Protein AF-A0A5J4PMK0-F1 (afdb_monomer)

Foldseek 3Di:
DLVLVQVVVCVVQVAFDACVLVVCCVVPVPVSVVVDDPVSVVVSVVVVVVVVVVVVVVCCCVPVVDDDPDPDPCVVVVVVVVVVVVVVVVQVQQPHDAPHGDDLLVLQDALPVVSSNVSDDSVCNHVCNVVVDDPVVVVPCPDDPVVVVVVVVVVDDDPPDPDDDDPDPDPFAAAEAEAEQPDDLQQEVVLVHDPPRPVVVNVVVVVDPDDSPDDQLDNDPLQSVCCQFQVDRADDPDHCLNPLVVLLPGHGPLLVVVVVVAQEEEFEQADCPHSNNNSNCSSSPHRYYHYLVNDDPVQQPDSRGHALVVSVVVVVVCVVPDPDPDHYYYYYGDD

Organism: NCBI:txid433724

Secondary structure (DSSP, 8-state):
-HHHHHHHHHHHHSS---SHHHHHHHH-HHHHHHTS-HHHHHHHHHHHHHHHHHHHHHHIIIIISS------S-HHHHHHHHHHHHHHHHHHHHTSSSSSPS-GGGG--SS-HHHHHHTS-HHHHHHHHHH----HHHHT--S-HHHHHHHHHHHS---SSSS-----SSSS--EEEEE-TT--GGG-GGGT--TTSSHHHHHHHHHS---TT---S-SSHHHHHHHHHH-PPPPSS--GGG-HHHHTT---HHHHHHHTT-EEEEEESS-TTGGGHHHHHHHTT-SEEE-GGGS-GGG--BTTBS-HHHHHHHHHHHHHH----SEEEEEE---

Sequence (335 aa):
MIFILDLVLYQYWGFRLDSTPLFYFFSSPKDALASVEAGTIVTGIGVMLVYAVILGVICNYALIRKNNIPAIPMRWKTAGIMLLAVGLLFIPIRGGFTVSVMNLSKAYYSENIRLNHAAVNPCFSFMESLFHQSDFGKQYRFMPPQEANETFGLLTDKPATDSIRELFTCPRPNVIFVILESFMSKVMESLGGMSGVAVNMDKLGNEGVLFTNFYANSFRTDRGLVAILSGYPAQPTTSIMKYPKKTQSLPSISRSLKNAGYDLQYYYGGDADFTNMRSFLVSAGFSRIISDRDFPLRERLSKWGAHDHIVFSRLVSDLESELREPFMKVIQTSS

Solvent-accessible surface area (backbone atoms only — not comparable to full-atom values): 19432 Å² total; per-residue (Å²): 106,63,64,60,53,29,60,59,49,26,77,79,68,77,51,80,36,46,45,62,64,60,51,43,44,72,74,37,48,69,61,55,59,70,73,48,62,67,68,58,54,54,51,51,52,51,53,50,52,53,50,52,50,53,50,50,50,49,48,44,57,67,65,68,69,58,73,87,78,71,82,70,90,54,60,65,62,53,47,52,52,50,51,50,52,57,57,55,48,50,41,68,65,38,50,55,90,60,93,41,58,61,55,77,16,76,34,46,83,50,80,51,61,69,64,16,54,69,64,50,58,43,62,57,45,25,50,48,42,61,77,64,69,71,68,58,69,73,77,68,59,88,60,59,72,65,60,48,50,54,59,48,59,73,71,51,86,69,75,93,51,102,64,83,78,84,85,62,96,57,96,69,65,68,43,76,48,79,44,68,60,94,70,54,58,60,42,24,45,86,65,76,27,43,76,86,64,35,57,71,57,41,52,49,42,73,78,53,88,64,71,89,88,70,76,78,76,44,97,45,67,66,29,34,53,43,32,74,42,38,69,41,84,52,56,96,90,56,47,65,39,78,36,56,85,57,38,56,72,52,64,31,60,52,36,54,39,37,74,74,62,32,45,35,36,37,39,35,18,24,65,48,48,39,76,24,42,31,36,39,43,36,47,36,46,38,76,41,74,46,28,37,86,79,48,59,76,90,53,38,78,46,96,47,18,25,43,46,70,59,48,52,51,50,52,52,54,51,57,76,72,55,87,72,75,39,30,37,41,37,39,42,49,53,113

Structure (mmCIF, N/CA/C/O backbone):
data_AF-A0A5J4PMK0-F1
#
_entry.id   AF-A0A5J4PMK0-F1
#
loop_
_atom_site.group_PDB
_atom_site.id
_atom_site.type_symbol
_atom_site.label_atom_id
_atom_site.label_alt_id
_atom_site.label_comp_id
_atom_site.label_asym_id
_atom_site.label_entity_id
_atom_site.label_seq_id
_atom_site.pdbx_PDB_ins_code
_atom_site.Cartn_x
_atom_site.Cartn_y
_atom_site.Cartn_z
_atom_site.occupancy
_atom_site.B_iso_or_equiv
_atom_site.auth_seq_id
_atom_site.auth_comp_id
_atom_site.auth_asym_id
_atom_site.auth_atom_id
_atom_site.pdbx_PDB_model_num
ATOM 1 N N . MET A 1 1 ? 23.285 -9.140 -20.643 1.00 71.06 1 MET A N 1
ATOM 2 C CA . MET A 1 1 ? 24.067 -9.368 -19.408 1.00 71.06 1 MET A CA 1
ATOM 3 C C . MET A 1 1 ? 23.195 -9.245 -18.165 1.00 71.06 1 MET A C 1
ATOM 5 O O . MET A 1 1 ? 22.911 -10.276 -17.579 1.00 71.06 1 MET A O 1
ATOM 9 N N . ILE A 1 2 ? 22.698 -8.049 -17.819 1.00 80.75 2 ILE A N 1
ATOM 10 C CA . ILE A 1 2 ? 21.879 -7.812 -16.610 1.00 80.75 2 ILE A CA 1
ATOM 11 C C . ILE A 1 2 ? 20.699 -8.792 -16.500 1.00 80.75 2 ILE A C 1
ATOM 13 O O . ILE A 1 2 ? 20.548 -9.426 -15.470 1.00 80.75 2 ILE A O 1
ATOM 17 N N . PHE A 1 3 ? 19.925 -8.997 -17.572 1.00 83.12 3 PHE A N 1
ATOM 18 C CA . PHE A 1 3 ? 18.801 -9.947 -17.576 1.00 83.12 3 PHE A CA 1
ATOM 19 C C . PHE A 1 3 ? 19.197 -11.401 -17.275 1.00 83.12 3 PHE A C 1
ATOM 21 O O . PHE A 1 3 ? 18.479 -12.096 -16.570 1.00 83.12 3 PHE A O 1
ATOM 28 N N . ILE A 1 4 ? 20.331 -11.870 -17.804 1.00 80.00 4 ILE A N 1
ATOM 29 C CA . ILE A 1 4 ? 20.798 -13.248 -17.575 1.00 80.00 4 ILE A CA 1
ATOM 30 C C . ILE A 1 4 ? 21.231 -13.397 -16.115 1.00 80.00 4 ILE A C 1
ATOM 32 O O . ILE A 1 4 ? 20.854 -14.355 -15.450 1.00 80.00 4 ILE A O 1
ATOM 36 N N . LEU A 1 5 ? 21.983 -12.417 -15.611 1.00 79.94 5 LEU A N 1
ATOM 37 C CA . LEU A 1 5 ? 22.453 -12.399 -14.231 1.00 79.94 5 LEU A CA 1
ATOM 38 C C . LEU A 1 5 ? 21.289 -12.279 -13.235 1.00 79.94 5 LEU A C 1
ATOM 40 O O . LEU A 1 5 ? 21.267 -12.993 -12.239 1.00 79.94 5 LEU A O 1
ATOM 44 N N . ASP A 1 6 ? 20.293 -11.448 -13.542 1.00 85.12 6 ASP A N 1
ATOM 45 C CA . ASP A 1 6 ? 19.044 -11.344 -12.788 1.00 85.12 6 ASP A CA 1
ATOM 46 C C . ASP A 1 6 ? 18.311 -12.688 -12.727 1.00 85.12 6 ASP A C 1
ATOM 48 O O . ASP A 1 6 ? 17.985 -13.139 -11.639 1.00 85.12 6 ASP A O 1
ATOM 52 N N . LEU A 1 7 ? 18.119 -13.380 -13.857 1.00 84.12 7 LEU A N 1
ATOM 53 C CA . LEU A 1 7 ? 17.443 -14.684 -13.880 1.00 84.12 7 LEU A CA 1
ATOM 54 C C . LEU A 1 7 ? 18.145 -15.743 -13.021 1.00 84.12 7 LEU A C 1
ATOM 56 O O . LEU A 1 7 ? 17.467 -16.500 -12.327 1.00 84.12 7 LEU A O 1
ATOM 60 N N . VAL A 1 8 ? 19.479 -15.791 -13.059 1.00 81.75 8 VAL A N 1
ATOM 61 C CA . VAL A 1 8 ? 20.269 -16.732 -12.251 1.00 81.75 8 VAL A CA 1
ATOM 62 C C . VAL A 1 8 ? 20.163 -16.382 -10.766 1.00 81.75 8 VAL A C 1
ATOM 64 O O . VAL A 1 8 ? 19.805 -17.236 -9.960 1.00 81.75 8 VAL A O 1
ATOM 67 N N . LEU A 1 9 ? 20.414 -15.124 -10.390 1.00 81.62 9 LEU A N 1
ATOM 68 C CA . LEU A 1 9 ? 20.413 -14.706 -8.983 1.00 81.62 9 LEU A CA 1
ATOM 69 C C . LEU A 1 9 ? 19.013 -14.701 -8.357 1.00 81.62 9 LEU A C 1
ATOM 71 O O . LEU A 1 9 ? 18.870 -14.962 -7.161 1.00 81.62 9 LEU A O 1
ATOM 75 N N . TYR A 1 10 ? 17.970 -14.471 -9.154 1.00 85.69 10 TYR A N 1
ATOM 76 C CA . TYR A 1 10 ? 16.587 -14.455 -8.686 1.00 85.69 10 TYR A CA 1
ATOM 77 C C . TYR A 1 10 ? 16.172 -15.783 -8.038 1.00 85.69 10 TYR A C 1
ATOM 79 O O . TYR A 1 10 ? 15.392 -15.777 -7.087 1.00 85.69 10 TYR A O 1
ATOM 87 N N . GLN A 1 11 ? 16.705 -16.916 -8.510 1.00 82.44 11 GLN A N 1
ATOM 88 C CA . GLN A 1 11 ? 16.407 -18.235 -7.940 1.00 82.44 11 GLN A CA 1
ATOM 89 C C . GLN A 1 11 ? 16.866 -18.364 -6.485 1.00 82.44 11 GLN A C 1
ATOM 91 O O . GLN A 1 11 ? 16.192 -19.012 -5.688 1.00 82.44 11 GLN A O 1
ATOM 96 N N . TYR A 1 12 ? 17.978 -17.717 -6.138 1.00 79.75 12 TYR A N 1
ATOM 97 C CA . TYR A 1 12 ? 18.560 -17.767 -4.800 1.00 79.75 12 TYR A CA 1
ATOM 98 C C . TYR A 1 12 ? 17.966 -16.707 -3.878 1.00 79.75 12 TYR A C 1
ATOM 100 O O . TYR A 1 12 ? 17.784 -16.939 -2.687 1.00 79.75 12 TYR A O 1
ATOM 108 N N . TRP A 1 13 ? 17.695 -15.520 -4.417 1.00 78.50 13 TRP A N 1
ATOM 109 C CA . TRP A 1 13 ? 17.402 -14.341 -3.606 1.00 78.50 13 TRP A CA 1
ATOM 110 C C . TRP A 1 13 ? 15.921 -13.972 -3.561 1.00 78.50 13 TRP A C 1
ATOM 112 O O . TRP A 1 13 ? 15.485 -13.290 -2.637 1.00 78.50 13 TRP A O 1
ATOM 122 N N . GLY A 1 14 ? 15.132 -14.402 -4.548 1.00 81.12 14 GLY A N 1
ATOM 123 C CA . GLY A 1 14 ? 13.693 -14.140 -4.603 1.00 81.12 14 GLY A CA 1
ATOM 124 C C . GLY A 1 14 ? 13.306 -12.681 -4.877 1.00 81.12 14 GLY A C 1
ATOM 125 O O . GLY A 1 14 ? 12.129 -12.336 -4.772 1.00 81.12 14 GLY A O 1
ATOM 126 N N . PHE A 1 15 ? 14.257 -11.818 -5.242 1.00 82.69 15 PHE A N 1
ATOM 127 C CA . PHE A 1 15 ? 14.020 -10.427 -5.635 1.00 82.69 15 PHE A CA 1
ATOM 128 C C . PHE A 1 15 ? 14.829 -10.062 -6.887 1.00 82.69 15 PHE A C 1
ATOM 130 O O . PHE A 1 15 ? 15.817 -10.718 -7.211 1.00 82.69 15 PHE A O 1
ATOM 137 N N . ARG A 1 16 ? 14.384 -9.022 -7.604 1.00 86.62 16 ARG A N 1
ATOM 138 C CA . ARG A 1 16 ? 15.039 -8.536 -8.829 1.00 86.62 16 ARG A CA 1
ATOM 139 C C . ARG A 1 16 ? 16.389 -7.896 -8.552 1.00 86.62 16 ARG A C 1
ATOM 141 O O . ARG A 1 16 ? 16.568 -7.239 -7.533 1.00 86.62 16 ARG A O 1
ATOM 148 N N . LEU A 1 17 ? 17.298 -8.049 -9.503 1.00 84.50 17 LEU A N 1
ATOM 149 C CA . LEU A 1 17 ? 18.665 -7.581 -9.441 1.00 84.50 17 LEU A CA 1
ATOM 150 C C . LEU A 1 17 ? 18.737 -6.104 -9.057 1.00 84.50 17 LEU A C 1
ATOM 152 O O . LEU A 1 17 ? 18.206 -5.224 -9.736 1.00 84.50 17 LEU A O 1
ATOM 156 N N . ASP A 1 18 ? 19.447 -5.863 -7.968 1.00 81.44 18 ASP A N 1
ATOM 157 C CA . ASP A 1 18 ? 19.766 -4.550 -7.444 1.00 81.44 18 ASP A CA 1
ATOM 158 C C . ASP A 1 18 ? 21.284 -4.455 -7.220 1.00 81.44 18 ASP A C 1
ATOM 160 O O . ASP A 1 18 ? 22.051 -5.293 -7.693 1.00 81.44 18 ASP A O 1
ATOM 164 N N . SER A 1 19 ? 21.744 -3.418 -6.530 1.00 79.81 19 SER A N 1
ATOM 165 C CA . SER A 1 19 ? 23.171 -3.190 -6.258 1.00 79.81 19 SER A CA 1
ATOM 166 C C . SER A 1 19 ? 23.785 -4.131 -5.201 1.00 79.81 19 SER A C 1
ATOM 168 O O . SER A 1 19 ? 25.000 -4.113 -4.999 1.00 79.81 19 SER A O 1
ATOM 170 N N . THR A 1 20 ? 22.989 -4.999 -4.563 1.00 75.81 20 THR A N 1
ATOM 171 C CA . THR A 1 20 ? 23.436 -5.947 -3.523 1.00 75.81 20 THR A CA 1
ATOM 172 C C . THR A 1 20 ? 24.581 -6.875 -3.967 1.00 75.81 20 THR A C 1
ATOM 174 O O . THR A 1 20 ? 25.550 -6.985 -3.217 1.00 75.81 20 THR A O 1
ATOM 177 N N . PRO A 1 21 ? 24.564 -7.520 -5.157 1.00 72.56 21 PRO A N 1
ATOM 178 C CA . PRO A 1 21 ? 25.658 -8.392 -5.583 1.00 72.56 21 PRO A CA 1
ATOM 179 C C . PRO A 1 21 ? 26.976 -7.651 -5.750 1.00 72.56 21 PRO A C 1
ATOM 181 O O . PRO A 1 21 ? 28.016 -8.219 -5.443 1.00 72.56 21 PRO A O 1
ATOM 184 N N . LEU A 1 22 ? 26.950 -6.392 -6.202 1.00 73.38 22 LEU A N 1
ATOM 185 C CA . LEU A 1 22 ? 28.166 -5.587 -6.278 1.00 73.38 22 LEU A CA 1
ATOM 186 C C . LEU A 1 22 ? 28.729 -5.364 -4.878 1.00 73.38 22 LEU A C 1
ATOM 188 O O . LEU A 1 22 ? 29.910 -5.608 -4.658 1.00 73.38 22 LEU A O 1
ATOM 192 N N . PHE A 1 23 ? 27.881 -4.978 -3.921 1.00 71.06 23 PHE A N 1
ATOM 193 C CA . PHE A 1 23 ? 28.309 -4.798 -2.538 1.00 71.06 23 PHE A CA 1
ATOM 194 C C . PHE A 1 23 ? 28.931 -6.077 -1.963 1.00 71.06 23 PHE A C 1
ATOM 196 O O . PHE A 1 23 ? 30.056 -6.022 -1.481 1.00 71.06 23 PHE A O 1
ATOM 203 N N . TYR A 1 24 ? 28.262 -7.228 -2.095 1.00 68.88 24 TYR A N 1
ATOM 204 C CA . TYR A 1 24 ? 28.788 -8.517 -1.625 1.00 68.88 24 TYR A CA 1
ATOM 205 C C . TYR A 1 24 ? 30.083 -8.930 -2.328 1.00 68.88 24 TYR A C 1
ATOM 207 O O . TYR A 1 24 ? 30.993 -9.442 -1.680 1.00 68.88 24 TYR A O 1
ATOM 215 N N . PHE A 1 25 ? 30.192 -8.694 -3.637 1.00 70.12 25 PHE A N 1
ATOM 216 C CA . PHE A 1 25 ? 31.397 -9.014 -4.397 1.00 70.12 25 PHE A CA 1
ATOM 217 C C . PHE A 1 25 ? 32.590 -8.157 -3.962 1.00 70.12 25 PHE A C 1
ATOM 219 O O . PHE A 1 25 ? 33.705 -8.663 -3.906 1.00 70.12 25 PHE A O 1
ATOM 226 N N . PHE A 1 26 ? 32.369 -6.883 -3.620 1.00 71.12 26 PHE A N 1
ATOM 227 C CA . PHE A 1 26 ? 33.429 -5.995 -3.137 1.00 71.12 26 PHE A CA 1
ATOM 228 C C . PHE A 1 26 ? 33.729 -6.160 -1.641 1.00 71.12 26 PHE A C 1
ATOM 230 O O . PHE A 1 26 ? 34.873 -5.959 -1.240 1.00 71.12 26 PHE A O 1
ATOM 237 N N . SER A 1 27 ? 32.747 -6.535 -0.816 1.00 71.25 27 SER A N 1
ATOM 238 C CA . SER A 1 27 ? 32.943 -6.728 0.625 1.00 71.25 27 SER A CA 1
ATOM 239 C C . SER A 1 27 ? 33.530 -8.100 0.960 1.00 71.25 27 SER A C 1
ATOM 241 O O . SER A 1 27 ? 34.413 -8.192 1.809 1.00 71.25 27 SER A O 1
ATOM 243 N N . SER A 1 28 ? 33.067 -9.153 0.277 1.00 72.06 28 SER A N 1
ATOM 244 C CA . SER A 1 28 ? 33.451 -10.547 0.529 1.00 72.06 28 SER A CA 1
ATOM 245 C C . SER A 1 28 ? 33.585 -11.356 -0.775 1.00 72.06 28 SER A C 1
ATOM 247 O O . SER A 1 28 ? 32.795 -12.272 -1.026 1.00 72.06 28 SER A O 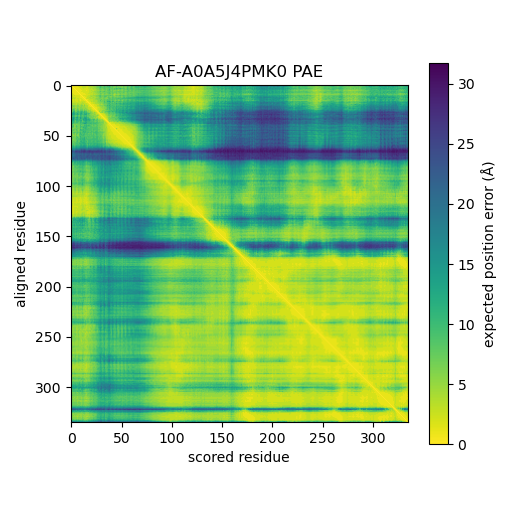1
ATOM 249 N N . PRO A 1 29 ? 34.611 -11.086 -1.610 1.00 68.00 29 PRO A N 1
ATOM 250 C CA . PRO A 1 29 ? 34.786 -11.765 -2.898 1.00 68.00 29 PRO A CA 1
ATOM 251 C C . PRO A 1 29 ? 34.888 -13.295 -2.783 1.00 68.00 29 PRO A C 1
ATOM 253 O O . PRO A 1 29 ? 34.410 -14.023 -3.652 1.00 68.00 29 PRO A O 1
ATOM 256 N N . LYS A 1 30 ? 35.507 -13.790 -1.701 1.00 68.44 30 LYS A N 1
ATOM 257 C CA . LYS A 1 30 ? 35.689 -15.229 -1.451 1.00 68.44 30 LYS A CA 1
ATOM 258 C C . LYS A 1 30 ? 34.358 -15.942 -1.200 1.00 68.44 30 LYS A C 1
ATOM 260 O O . LYS A 1 30 ? 34.128 -16.997 -1.782 1.00 68.44 30 LYS A O 1
ATOM 265 N N . ASP A 1 31 ? 33.475 -15.339 -0.409 1.00 66.06 31 ASP A N 1
ATOM 266 C CA . ASP A 1 31 ? 32.167 -15.916 -0.075 1.00 66.06 31 ASP A CA 1
ATOM 267 C C . ASP A 1 31 ? 31.221 -15.877 -1.284 1.00 66.06 31 ASP A C 1
ATOM 269 O O . ASP A 1 31 ? 30.482 -16.828 -1.541 1.00 66.06 31 ASP A O 1
ATOM 273 N N . ALA A 1 32 ? 31.295 -14.808 -2.086 1.00 64.06 32 ALA A N 1
ATOM 274 C CA . ALA A 1 32 ? 30.522 -14.676 -3.318 1.00 64.06 32 ALA A CA 1
ATOM 275 C C . ALA A 1 32 ? 30.897 -15.747 -4.361 1.00 64.06 32 ALA A C 1
ATOM 277 O O . ALA A 1 32 ? 30.014 -16.333 -4.986 1.00 64.06 32 ALA A O 1
ATOM 278 N N . LEU A 1 33 ? 32.195 -16.037 -4.522 1.00 64.75 33 LEU A N 1
ATOM 279 C CA . LEU A 1 33 ? 32.689 -17.067 -5.444 1.00 64.75 33 LEU A CA 1
ATOM 280 C C . LEU A 1 33 ? 32.441 -18.495 -4.939 1.00 64.75 33 LEU A C 1
ATOM 282 O O . LEU A 1 33 ? 32.265 -19.395 -5.752 1.00 64.75 33 LEU A O 1
ATOM 286 N N . ALA A 1 34 ? 32.388 -18.704 -3.621 1.00 65.50 34 ALA A N 1
ATOM 287 C CA . ALA A 1 34 ? 32.048 -19.998 -3.028 1.00 65.50 34 ALA A CA 1
ATOM 288 C C . ALA A 1 34 ? 30.546 -20.335 -3.120 1.00 65.50 34 ALA A C 1
ATOM 290 O O . ALA A 1 34 ? 30.169 -21.500 -3.034 1.00 65.50 34 ALA A O 1
ATOM 291 N N . SER A 1 35 ? 29.689 -19.326 -3.305 1.00 63.62 35 SER A N 1
ATOM 292 C CA . SER A 1 35 ? 28.225 -19.474 -3.311 1.00 63.62 35 SER A CA 1
ATOM 293 C C . SER A 1 35 ? 27.640 -19.912 -4.661 1.00 63.62 35 SER A C 1
ATOM 295 O O . SER A 1 35 ? 26.435 -20.141 -4.755 1.00 63.62 35 SER A O 1
ATOM 297 N N . VAL A 1 36 ? 28.457 -20.008 -5.718 1.00 65.62 36 VAL A N 1
ATOM 298 C CA . VAL A 1 36 ? 28.002 -20.335 -7.077 1.00 65.62 36 VAL A CA 1
ATOM 299 C C . VAL A 1 36 ? 28.806 -21.507 -7.626 1.00 65.62 36 VAL A C 1
ATOM 301 O O . VAL A 1 36 ? 30.033 -21.491 -7.636 1.00 65.62 36 VAL A O 1
ATOM 304 N N . GLU A 1 37 ? 28.107 -22.523 -8.126 1.00 76.12 37 GLU A N 1
ATOM 305 C CA . GLU A 1 37 ? 28.737 -23.668 -8.778 1.00 76.12 37 GLU A CA 1
ATOM 306 C C . GLU A 1 37 ? 29.517 -23.219 -10.027 1.00 76.12 37 GLU A C 1
ATOM 308 O O . GLU A 1 37 ? 28.993 -22.498 -10.882 1.00 76.12 37 GLU A O 1
ATOM 313 N N . ALA A 1 38 ? 30.773 -23.660 -10.162 1.00 73.94 38 ALA A N 1
ATOM 314 C CA . ALA A 1 38 ? 31.649 -23.258 -11.267 1.00 73.94 38 ALA A CA 1
ATOM 315 C C . ALA A 1 38 ? 31.032 -23.546 -12.653 1.00 73.94 38 ALA A C 1
ATOM 317 O O . ALA A 1 38 ? 31.202 -22.757 -13.585 1.00 73.94 38 ALA A O 1
ATOM 318 N N . GLY A 1 39 ? 30.251 -24.626 -12.775 1.00 76.62 39 GLY A N 1
ATOM 319 C CA . GLY A 1 39 ? 29.515 -24.969 -13.995 1.00 76.62 39 GLY A CA 1
ATOM 320 C C . GLY A 1 39 ? 28.493 -23.904 -14.408 1.00 76.62 39 GLY A C 1
ATOM 321 O O . GLY A 1 39 ? 28.373 -23.589 -15.595 1.00 76.62 39 GLY A O 1
ATOM 322 N N . THR A 1 40 ? 27.820 -23.275 -13.444 1.00 76.00 40 THR A N 1
ATOM 323 C CA . THR A 1 40 ? 26.851 -22.194 -13.685 1.00 76.00 40 THR A CA 1
ATOM 324 C C . THR A 1 40 ? 27.539 -20.934 -14.201 1.00 76.00 40 THR A C 1
ATOM 326 O O . THR A 1 40 ? 27.030 -20.286 -15.117 1.00 76.00 40 THR A O 1
ATOM 329 N N . ILE A 1 41 ? 28.730 -20.613 -13.683 1.00 73.81 41 ILE A N 1
ATOM 330 C CA . ILE A 1 41 ? 29.529 -19.468 -14.147 1.00 73.81 41 ILE A CA 1
ATOM 331 C C . ILE A 1 41 ? 29.965 -19.679 -15.601 1.00 73.81 41 ILE A C 1
ATOM 333 O O . ILE A 1 41 ? 29.747 -18.808 -16.445 1.00 73.81 41 ILE A O 1
ATOM 337 N N . VAL A 1 42 ? 30.534 -20.848 -15.911 1.00 80.12 42 VAL A N 1
ATOM 338 C CA . VAL A 1 42 ? 31.002 -21.181 -17.267 1.00 80.12 42 VAL A CA 1
ATOM 339 C C . VAL A 1 42 ? 29.841 -21.179 -18.262 1.00 80.12 42 VAL A C 1
ATOM 341 O O . VAL A 1 42 ? 29.940 -20.566 -19.326 1.00 80.12 42 VAL A O 1
ATOM 344 N N . THR A 1 43 ? 28.712 -21.789 -17.894 1.00 82.19 43 THR A N 1
ATOM 345 C CA . THR A 1 43 ? 27.502 -21.808 -18.728 1.00 82.19 43 THR A CA 1
ATOM 346 C C . THR A 1 43 ? 26.963 -20.395 -18.949 1.00 82.19 43 THR A C 1
ATOM 348 O O . THR A 1 43 ? 26.649 -20.022 -20.080 1.00 82.19 43 THR A O 1
ATOM 351 N N . GLY A 1 44 ? 26.919 -19.570 -17.897 1.00 78.44 44 GLY A N 1
ATOM 352 C CA . GLY A 1 44 ? 26.502 -18.172 -17.983 1.00 78.44 44 GLY A CA 1
ATOM 353 C C . GLY A 1 44 ? 27.370 -17.362 -18.948 1.00 78.44 44 GLY A C 1
ATOM 354 O O . GLY A 1 44 ? 26.836 -16.650 -19.800 1.00 78.44 44 GLY A O 1
ATOM 355 N N . ILE A 1 45 ? 28.698 -17.508 -18.873 1.00 81.44 45 ILE A N 1
ATOM 356 C CA . ILE A 1 45 ? 29.640 -16.860 -19.801 1.00 81.44 45 ILE A CA 1
ATOM 357 C C . ILE A 1 45 ? 29.417 -17.344 -21.238 1.00 81.44 45 ILE A C 1
ATOM 359 O O . ILE A 1 45 ? 29.345 -16.520 -22.151 1.00 81.44 45 ILE A O 1
ATOM 363 N N . GLY A 1 46 ? 29.234 -18.651 -21.441 1.00 86.56 46 GLY A N 1
ATOM 364 C CA . GLY A 1 46 ? 28.941 -19.225 -22.754 1.00 86.56 46 GLY A CA 1
ATOM 365 C 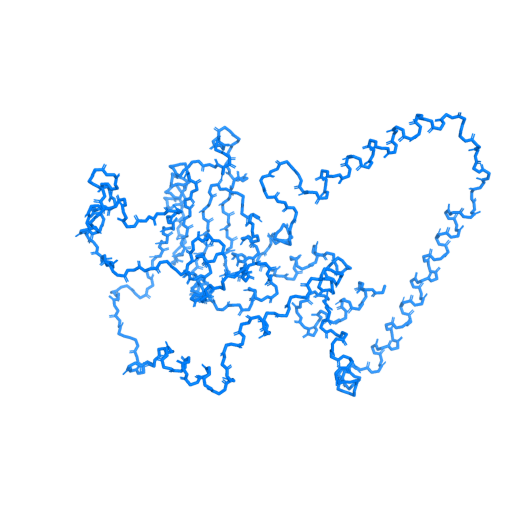C . GLY A 1 46 ? 27.678 -18.633 -23.387 1.00 86.56 46 GLY A C 1
ATOM 366 O O . GLY A 1 46 ? 27.723 -18.137 -24.513 1.00 86.56 46 GLY A O 1
ATOM 367 N N . VAL A 1 47 ? 26.565 -18.594 -22.645 1.00 86.31 47 VAL A N 1
ATOM 368 C CA . VAL A 1 47 ? 25.300 -17.996 -23.112 1.00 86.31 47 VAL A CA 1
ATOM 369 C C . VAL A 1 47 ? 25.470 -16.505 -23.420 1.00 86.31 47 VAL A C 1
ATOM 371 O O . VAL A 1 47 ? 24.936 -16.016 -24.417 1.00 86.31 47 VAL A O 1
ATOM 374 N N . MET A 1 48 ? 26.239 -15.774 -22.606 1.00 81.25 48 MET A N 1
ATOM 375 C CA . MET A 1 48 ? 26.516 -14.354 -22.843 1.00 81.25 48 MET A CA 1
ATOM 376 C C . MET A 1 48 ? 27.281 -14.114 -24.147 1.00 81.25 48 MET A C 1
ATOM 378 O O . MET A 1 48 ? 26.909 -13.213 -24.900 1.00 81.25 48 MET A O 1
ATOM 382 N N . LEU A 1 49 ? 28.310 -14.916 -24.430 1.00 87.75 49 LEU A N 1
ATOM 383 C CA . LEU A 1 49 ? 29.086 -14.813 -25.666 1.00 87.75 49 LEU A CA 1
ATOM 384 C C . LEU A 1 49 ? 28.224 -15.126 -26.891 1.00 87.75 49 LEU A C 1
ATOM 386 O O . LEU A 1 49 ? 28.225 -14.356 -27.850 1.00 87.75 49 LEU A O 1
ATOM 390 N N . VAL A 1 50 ? 27.428 -16.197 -26.836 1.00 90.31 50 VAL A N 1
ATOM 391 C CA . VAL A 1 50 ? 26.500 -16.564 -27.917 1.00 90.31 50 VAL A CA 1
ATOM 392 C C . VAL A 1 50 ? 25.495 -15.441 -28.177 1.00 90.31 50 VAL A C 1
ATOM 394 O O . VAL A 1 50 ? 25.311 -15.030 -29.322 1.00 90.31 50 VAL A O 1
ATOM 397 N N . TYR A 1 51 ? 24.890 -14.885 -27.125 1.00 85.50 51 TYR A N 1
ATOM 398 C CA . TYR A 1 51 ? 23.950 -13.772 -27.254 1.00 85.50 51 TYR A CA 1
ATOM 399 C C . TYR A 1 51 ? 24.606 -12.523 -27.860 1.00 85.50 51 TYR A C 1
ATOM 401 O O . TYR A 1 51 ? 24.026 -11.894 -28.745 1.00 85.50 51 TYR A O 1
ATOM 409 N N . ALA A 1 52 ? 25.822 -12.172 -27.428 1.00 86.94 52 ALA A N 1
ATOM 410 C CA . ALA A 1 52 ? 26.567 -11.038 -27.972 1.00 86.94 52 ALA A CA 1
ATOM 411 C C . ALA A 1 52 ? 26.893 -11.221 -29.462 1.00 86.94 52 ALA A C 1
ATOM 413 O O . ALA A 1 52 ? 26.735 -10.280 -30.239 1.00 86.94 52 ALA A O 1
ATOM 414 N N . VAL A 1 53 ? 27.281 -12.432 -29.876 1.00 91.75 53 VAL A N 1
ATOM 415 C CA . VAL A 1 53 ? 27.525 -12.764 -31.287 1.00 91.75 53 VAL A CA 1
ATOM 416 C C . VAL A 1 53 ? 26.237 -12.651 -32.101 1.00 91.75 53 VAL A C 1
ATOM 418 O O . VAL A 1 53 ? 26.244 -11.991 -33.136 1.00 91.75 53 VAL A O 1
ATOM 421 N N . ILE A 1 54 ? 25.121 -13.218 -31.629 1.00 90.81 54 ILE A N 1
ATOM 422 C CA . ILE A 1 54 ? 23.816 -13.117 -32.308 1.00 90.81 54 ILE A CA 1
ATOM 423 C C . ILE A 1 54 ? 23.421 -11.650 -32.489 1.00 90.81 54 ILE A C 1
ATOM 425 O O . ILE A 1 54 ? 23.071 -11.233 -33.592 1.00 90.81 54 ILE A O 1
ATOM 429 N N . LEU A 1 55 ? 23.515 -10.851 -31.426 1.00 86.69 55 LEU A N 1
ATOM 430 C CA . LEU A 1 55 ? 23.145 -9.441 -31.469 1.00 86.69 55 LEU A CA 1
ATOM 431 C C . LEU A 1 55 ? 24.084 -8.644 -32.383 1.00 86.69 55 LEU A C 1
ATOM 433 O O . LEU A 1 55 ? 23.622 -7.800 -33.144 1.00 86.69 55 LEU A O 1
ATOM 437 N N . GLY A 1 56 ? 25.382 -8.955 -32.371 1.00 87.62 56 GLY A N 1
ATOM 438 C CA . GLY A 1 56 ? 26.372 -8.382 -33.280 1.00 87.62 56 GLY A CA 1
ATOM 439 C C . GLY A 1 56 ? 26.089 -8.718 -34.744 1.00 87.62 56 GLY A C 1
ATOM 440 O O . GLY A 1 56 ? 26.144 -7.831 -35.590 1.00 87.62 56 GLY A O 1
ATOM 441 N N . VAL A 1 57 ? 25.709 -9.961 -35.048 1.00 89.38 57 VAL A N 1
ATOM 442 C CA . VAL A 1 57 ? 25.307 -10.388 -36.397 1.00 89.38 57 VAL A CA 1
ATOM 443 C C . VAL A 1 57 ? 24.019 -9.690 -36.832 1.00 89.38 57 VAL A C 1
ATOM 445 O O . VAL A 1 57 ? 23.965 -9.200 -37.956 1.00 89.38 57 VAL A O 1
ATOM 448 N N . ILE A 1 58 ? 23.014 -9.578 -35.956 1.00 86.88 58 ILE A N 1
ATOM 449 C CA . ILE A 1 58 ? 21.766 -8.852 -36.239 1.00 86.88 58 ILE A CA 1
ATOM 450 C C . ILE A 1 58 ? 22.053 -7.372 -36.489 1.00 86.88 58 ILE A C 1
ATOM 452 O O . ILE A 1 58 ? 21.605 -6.838 -37.497 1.00 86.88 58 ILE A O 1
ATOM 456 N N . CYS A 1 59 ? 22.822 -6.712 -35.621 1.00 83.31 59 CYS A N 1
ATOM 457 C CA . CYS A 1 59 ? 23.208 -5.313 -35.793 1.00 83.31 59 CYS A CA 1
ATOM 458 C C . CYS A 1 59 ? 24.022 -5.112 -37.074 1.00 83.31 59 CYS A C 1
ATOM 460 O O . CYS A 1 59 ? 23.750 -4.182 -37.819 1.00 83.31 59 CYS A O 1
ATOM 462 N N . ASN A 1 60 ? 24.967 -5.997 -37.390 1.00 83.38 60 ASN A N 1
ATOM 463 C CA . ASN A 1 60 ? 25.733 -5.940 -38.634 1.00 83.38 60 ASN A CA 1
ATOM 464 C C . ASN A 1 60 ? 24.822 -6.144 -39.862 1.00 83.38 60 ASN A C 1
ATOM 466 O O . ASN A 1 60 ? 24.878 -5.399 -40.836 1.00 83.38 60 ASN A O 1
ATOM 470 N N . TYR A 1 61 ? 23.898 -7.099 -39.809 1.00 81.81 61 TYR A N 1
ATOM 471 C CA . TYR A 1 61 ? 22.963 -7.350 -40.903 1.00 81.81 61 TYR A CA 1
ATOM 472 C C . TYR A 1 61 ? 21.919 -6.229 -41.070 1.00 81.81 61 TYR A C 1
ATOM 474 O O . TYR A 1 61 ? 21.561 -5.880 -42.192 1.00 81.81 61 TYR A O 1
ATOM 482 N N . ALA A 1 62 ? 21.447 -5.632 -39.976 1.00 78.94 62 ALA A N 1
ATOM 483 C CA . ALA A 1 62 ? 20.424 -4.589 -39.988 1.00 78.94 62 ALA A CA 1
ATOM 484 C C . ALA A 1 62 ? 20.993 -3.182 -40.237 1.00 78.94 62 ALA A C 1
ATOM 486 O O . ALA A 1 62 ? 20.371 -2.399 -40.950 1.00 78.94 62 ALA A O 1
ATOM 487 N N . LEU A 1 63 ? 22.158 -2.859 -39.662 1.00 70.12 63 LEU A N 1
ATOM 488 C CA . LEU A 1 63 ? 22.767 -1.522 -39.709 1.00 70.12 63 LEU A CA 1
ATOM 489 C C . LEU A 1 63 ? 23.838 -1.391 -40.796 1.00 70.12 63 LEU A C 1
ATOM 491 O O . LEU A 1 63 ? 23.995 -0.309 -41.349 1.00 70.12 63 LEU A O 1
ATOM 495 N N . ILE A 1 64 ? 24.577 -2.462 -41.112 1.00 66.88 64 ILE A N 1
ATOM 496 C CA . ILE A 1 64 ? 25.731 -2.397 -42.029 1.00 66.88 64 ILE A CA 1
ATOM 497 C C . ILE A 1 64 ? 25.369 -2.921 -43.432 1.00 66.88 64 ILE A C 1
ATOM 499 O O . ILE A 1 64 ? 25.937 -2.466 -44.421 1.00 66.88 64 ILE A O 1
ATOM 503 N N . ARG A 1 65 ? 24.361 -3.799 -43.574 1.00 62.94 65 ARG A N 1
ATOM 504 C CA . ARG A 1 65 ? 23.934 -4.351 -44.882 1.00 62.94 65 ARG A CA 1
ATOM 505 C C . ARG A 1 65 ? 22.846 -3.561 -45.635 1.00 62.94 65 ARG A C 1
ATOM 507 O O . ARG A 1 65 ? 22.338 -4.056 -46.640 1.00 62.94 65 ARG A O 1
ATOM 514 N N . LYS A 1 66 ? 22.530 -2.316 -45.248 1.00 56.38 66 LYS A N 1
ATOM 515 C CA . LYS A 1 66 ? 21.681 -1.410 -46.057 1.00 56.38 66 LYS A CA 1
ATOM 516 C C . LYS A 1 66 ? 22.187 0.049 -46.089 1.00 56.38 66 LYS A C 1
ATOM 518 O O . LYS A 1 66 ? 21.874 0.838 -45.212 1.00 56.38 66 LYS A O 1
ATOM 523 N N . ASN A 1 67 ? 22.934 0.330 -47.166 1.00 57.12 67 ASN A N 1
ATOM 524 C CA . ASN A 1 67 ? 23.030 1.509 -48.052 1.00 57.12 67 ASN A CA 1
ATOM 525 C C . ASN A 1 67 ? 23.021 2.961 -47.538 1.00 57.12 67 ASN A C 1
ATOM 527 O O . ASN A 1 67 ? 22.143 3.369 -46.788 1.00 57.12 67 ASN A O 1
ATOM 531 N N . ASN A 1 68 ? 23.922 3.750 -48.160 1.00 61.25 68 ASN A N 1
ATOM 532 C CA . ASN A 1 68 ? 23.805 5.171 -48.528 1.00 61.25 68 ASN A CA 1
ATOM 533 C C . ASN A 1 68 ? 22.622 5.877 -47.870 1.00 61.25 68 ASN A C 1
ATOM 535 O O . ASN A 1 68 ? 21.552 5.964 -48.470 1.00 61.25 68 ASN A O 1
ATOM 539 N N . ILE A 1 69 ? 22.823 6.379 -46.651 1.00 61.03 69 ILE A N 1
ATOM 540 C CA . ILE A 1 69 ? 21.849 7.240 -45.984 1.00 61.03 69 ILE A CA 1
ATOM 541 C C . ILE A 1 69 ? 21.690 8.471 -46.888 1.00 61.03 69 ILE A C 1
ATOM 543 O O . ILE A 1 69 ? 22.642 9.250 -47.001 1.00 61.03 69 ILE A O 1
ATOM 547 N N . PRO A 1 70 ? 20.552 8.653 -47.586 1.00 63.53 70 PRO A N 1
ATOM 548 C CA . PRO A 1 70 ? 20.376 9.828 -48.421 1.00 63.53 70 PRO A CA 1
ATOM 549 C C . PRO A 1 70 ? 20.437 11.063 -47.522 1.00 63.53 70 PRO A C 1
ATOM 551 O O . PRO A 1 70 ? 19.852 11.080 -46.436 1.00 63.53 70 PRO A O 1
ATOM 554 N N . ALA A 1 71 ? 21.156 12.099 -47.956 1.00 63.56 71 ALA A N 1
ATOM 555 C CA . ALA A 1 71 ? 21.169 13.373 -47.250 1.00 63.56 71 ALA A CA 1
ATOM 556 C C . ALA A 1 71 ? 19.726 13.887 -47.170 1.00 63.56 71 ALA A C 1
ATOM 558 O O . ALA A 1 71 ? 19.115 14.180 -48.195 1.00 63.56 71 ALA A O 1
ATOM 559 N N . ILE A 1 72 ? 19.157 13.940 -45.963 1.00 65.44 72 ILE A N 1
ATOM 560 C CA . ILE A 1 72 ? 17.758 14.328 -45.783 1.00 65.44 72 ILE A CA 1
ATOM 561 C C . ILE A 1 72 ? 17.647 15.832 -46.085 1.00 65.44 72 ILE A C 1
ATOM 563 O O . ILE A 1 72 ? 18.183 16.640 -45.321 1.00 65.44 72 ILE A O 1
ATOM 567 N N . PRO A 1 73 ? 16.947 16.243 -47.160 1.00 65.31 73 PRO A N 1
ATOM 568 C CA . PRO A 1 73 ? 16.981 17.628 -47.634 1.00 65.31 73 PRO A CA 1
ATOM 569 C C . PRO A 1 73 ? 16.236 18.604 -46.709 1.00 65.31 73 PRO A C 1
ATOM 571 O O . PRO A 1 73 ? 16.407 19.813 -46.811 1.00 65.31 73 PRO A O 1
ATOM 574 N N . MET A 1 74 ? 15.417 18.102 -45.778 1.00 67.88 74 MET A N 1
ATOM 575 C CA . MET A 1 74 ? 14.448 18.907 -45.029 1.00 67.88 74 MET A CA 1
ATOM 576 C C . MET A 1 74 ? 14.669 18.810 -43.510 1.00 67.88 74 MET A C 1
ATOM 578 O O . MET A 1 74 ? 13.796 18.378 -42.755 1.00 67.88 74 MET A O 1
ATOM 582 N N . ARG A 1 75 ? 15.866 19.234 -43.072 1.00 79.88 75 ARG A N 1
ATOM 583 C CA . ARG A 1 75 ? 16.385 19.100 -41.693 1.00 79.88 75 ARG A CA 1
ATOM 584 C C . ARG A 1 75 ? 15.458 19.674 -40.615 1.00 79.88 75 ARG A C 1
ATOM 586 O O . ARG A 1 75 ? 15.380 19.111 -39.528 1.00 79.88 75 ARG A O 1
ATOM 593 N N . TRP A 1 76 ? 14.725 20.751 -40.902 1.00 84.31 76 TRP A N 1
ATOM 594 C CA . TRP A 1 76 ? 13.790 21.349 -39.938 1.00 84.31 76 TRP A CA 1
ATOM 595 C C . TRP A 1 76 ? 12.495 20.553 -39.766 1.00 84.31 76 TRP A C 1
ATOM 597 O O . TRP A 1 76 ? 12.000 20.458 -38.648 1.00 84.31 76 TRP A O 1
ATOM 607 N N . LYS A 1 77 ? 11.973 19.913 -40.823 1.00 85.75 77 LYS A N 1
ATOM 608 C CA . LYS A 1 77 ? 10.799 19.032 -40.685 1.00 85.75 77 LYS A CA 1
ATOM 609 C C . LYS A 1 77 ? 11.158 17.772 -39.908 1.00 85.75 77 LYS A C 1
ATOM 611 O O . LYS A 1 77 ? 10.414 17.383 -39.016 1.00 85.75 77 LYS A O 1
ATOM 616 N N . THR A 1 78 ? 12.324 17.179 -40.175 1.00 86.31 78 THR A N 1
ATOM 617 C CA . THR A 1 78 ? 12.815 16.054 -39.367 1.00 86.31 78 THR A CA 1
ATOM 618 C C . THR A 1 78 ? 13.107 16.459 -37.930 1.00 86.31 78 THR A C 1
ATOM 620 O O . THR A 1 78 ? 12.761 15.711 -37.025 1.00 86.31 78 THR A O 1
ATOM 623 N N . ALA A 1 79 ? 13.681 17.644 -37.697 1.00 89.69 79 ALA A N 1
ATOM 624 C CA . ALA A 1 79 ? 13.886 18.156 -36.344 1.00 89.69 79 ALA A CA 1
ATOM 625 C C . ALA A 1 79 ? 12.551 18.360 -35.612 1.00 89.69 79 ALA A C 1
ATOM 627 O O . ALA A 1 79 ? 12.428 17.940 -34.468 1.00 89.69 79 ALA A O 1
ATOM 628 N N . GLY A 1 80 ? 11.536 18.917 -36.281 1.00 93.62 80 GLY A N 1
ATOM 629 C CA . GLY A 1 80 ? 10.190 19.070 -35.725 1.00 93.62 80 GLY A CA 1
ATOM 630 C C . GLY A 1 80 ? 9.528 17.733 -35.384 1.00 93.62 80 GLY A C 1
ATOM 631 O O . GLY A 1 80 ? 8.983 17.583 -34.295 1.00 93.62 80 GLY A O 1
ATOM 632 N N . ILE A 1 81 ? 9.633 16.733 -36.267 1.00 92.00 81 ILE A N 1
ATOM 633 C CA . ILE A 1 81 ? 9.113 15.379 -36.013 1.00 92.00 81 ILE A CA 1
ATOM 634 C C . ILE A 1 81 ? 9.853 14.716 -34.848 1.00 92.00 81 I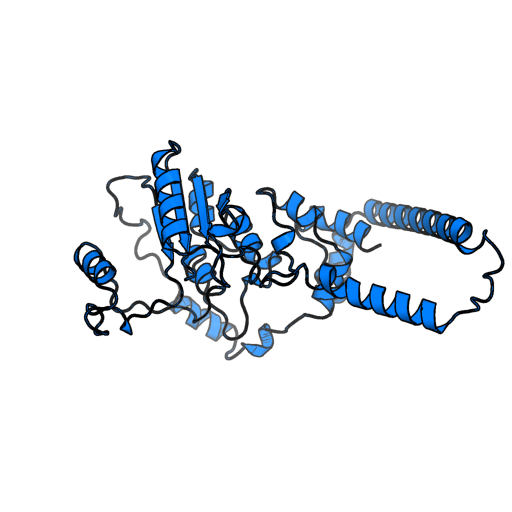LE A C 1
ATOM 636 O O . ILE A 1 81 ? 9.213 14.127 -33.983 1.00 92.00 81 ILE A O 1
ATOM 640 N N . MET A 1 82 ? 11.182 14.829 -34.789 1.00 91.81 82 MET A N 1
ATOM 641 C CA . MET A 1 82 ? 11.973 14.276 -33.686 1.00 91.81 82 MET A CA 1
ATOM 642 C C . MET A 1 82 ? 11.653 14.974 -32.364 1.00 91.81 82 MET A C 1
ATOM 644 O O . MET A 1 82 ? 11.510 14.300 -31.351 1.00 91.81 82 MET A O 1
ATOM 648 N N . LEU A 1 83 ? 11.476 16.298 -32.368 1.00 94.94 83 LEU A N 1
ATOM 649 C CA . LEU A 1 83 ? 11.064 17.055 -31.187 1.00 94.94 83 LEU A CA 1
ATOM 650 C C . LEU A 1 83 ? 9.680 16.613 -30.706 1.00 94.94 83 LEU A C 1
ATOM 652 O O . LEU A 1 83 ? 9.492 16.394 -29.513 1.00 94.94 83 LEU A O 1
ATOM 656 N N . LEU A 1 84 ? 8.730 16.429 -31.627 1.00 95.56 84 LEU A N 1
ATOM 657 C CA . LEU A 1 84 ? 7.407 15.907 -31.303 1.00 95.56 84 LEU A CA 1
ATOM 658 C C . LEU A 1 84 ? 7.495 14.479 -30.756 1.00 95.56 84 LEU A C 1
ATOM 660 O O . LEU A 1 84 ? 6.867 14.187 -29.747 1.00 95.56 84 LEU A O 1
ATOM 664 N N . ALA A 1 85 ? 8.294 13.603 -31.370 1.00 93.94 85 ALA A N 1
ATOM 665 C CA . ALA A 1 85 ? 8.495 12.235 -30.901 1.00 93.94 85 ALA A CA 1
ATOM 666 C C . ALA A 1 85 ? 9.098 12.207 -29.488 1.00 93.94 85 ALA A C 1
ATOM 668 O O . ALA A 1 85 ? 8.591 11.499 -28.622 1.00 93.94 85 ALA A O 1
ATOM 669 N N . VAL A 1 86 ? 10.117 13.031 -29.225 1.00 94.62 86 VAL A N 1
ATOM 670 C CA . VAL A 1 86 ? 10.701 13.208 -27.887 1.00 94.62 86 VAL A CA 1
ATOM 671 C C . VAL A 1 86 ? 9.665 13.762 -26.907 1.00 94.62 86 VAL A C 1
ATOM 673 O O . VAL A 1 86 ? 9.552 13.257 -25.793 1.00 94.62 86 VAL A O 1
ATOM 676 N N . GLY A 1 87 ? 8.861 14.743 -27.321 1.00 93.88 87 GLY A N 1
ATOM 677 C CA . GLY A 1 87 ? 7.757 15.278 -26.523 1.00 93.88 87 GLY A CA 1
ATOM 678 C C . GLY A 1 87 ? 6.713 14.213 -26.176 1.00 93.88 87 GLY A C 1
ATOM 679 O O . GLY A 1 87 ? 6.276 14.118 -25.033 1.00 93.88 87 GLY A O 1
ATOM 680 N N . LEU A 1 88 ? 6.365 13.349 -27.130 1.00 94.12 88 LEU A N 1
ATOM 681 C CA . LEU A 1 88 ? 5.411 12.260 -26.930 1.00 94.12 88 LEU A CA 1
ATOM 682 C C . LEU A 1 88 ? 5.944 11.168 -25.995 1.00 94.12 88 LEU A C 1
ATOM 684 O O . LEU A 1 88 ? 5.139 10.548 -25.302 1.00 94.12 88 LEU A O 1
ATOM 688 N N . LEU A 1 89 ? 7.267 10.965 -25.900 1.00 92.94 89 LEU A N 1
ATOM 689 C CA . LEU A 1 89 ? 7.869 10.018 -24.949 1.00 92.94 89 LEU A CA 1
ATOM 690 C C . LEU A 1 89 ? 7.634 10.406 -23.481 1.00 92.94 89 LEU A C 1
ATOM 692 O O . LEU A 1 89 ? 7.652 9.527 -22.619 1.00 92.94 89 LEU A O 1
ATOM 696 N N . PHE A 1 90 ? 7.336 11.673 -23.173 1.00 90.62 90 PHE A N 1
ATOM 697 C CA . PHE A 1 90 ? 7.006 12.076 -21.801 1.00 90.62 90 PHE A CA 1
ATOM 698 C C . PHE A 1 90 ? 5.756 11.374 -21.262 1.00 90.62 90 PHE A C 1
ATOM 700 O O . PHE A 1 90 ? 5.700 11.069 -20.073 1.00 90.62 90 PHE A O 1
ATOM 707 N N . ILE A 1 91 ? 4.772 11.074 -22.116 1.00 90.50 91 ILE A N 1
ATOM 708 C CA . ILE A 1 91 ? 3.515 10.435 -21.702 1.00 90.50 91 ILE A CA 1
ATOM 709 C C . ILE A 1 91 ? 3.757 9.014 -21.147 1.00 90.50 91 ILE A C 1
ATOM 711 O O . ILE A 1 91 ? 3.368 8.762 -20.001 1.00 90.50 91 ILE A O 1
ATOM 715 N N . PRO A 1 92 ? 4.408 8.081 -21.878 1.00 89.31 92 PRO A N 1
ATOM 716 C CA . PRO A 1 92 ? 4.711 6.753 -21.352 1.00 89.31 92 PRO A CA 1
ATOM 717 C C . PRO A 1 92 ? 5.749 6.777 -20.223 1.00 89.31 92 PRO A C 1
ATOM 719 O O . PRO A 1 92 ? 5.603 5.998 -19.285 1.00 89.31 92 PRO A O 1
ATOM 722 N N . ILE A 1 93 ? 6.736 7.689 -20.243 1.00 86.62 93 ILE A N 1
ATOM 723 C CA . ILE A 1 93 ? 7.713 7.835 -19.144 1.00 86.62 93 ILE A CA 1
ATOM 724 C C . ILE A 1 93 ? 7.009 8.229 -17.843 1.00 86.62 93 ILE A C 1
ATOM 726 O O . ILE A 1 93 ? 7.238 7.625 -16.796 1.00 86.62 93 ILE A O 1
ATOM 730 N N . ARG A 1 94 ? 6.111 9.219 -17.903 1.00 87.50 94 ARG A N 1
ATOM 731 C CA . ARG A 1 94 ? 5.311 9.643 -16.748 1.00 87.50 94 ARG A CA 1
ATOM 732 C C . ARG A 1 94 ? 4.273 8.593 -16.357 1.00 87.50 94 ARG A C 1
ATOM 734 O O . ARG A 1 94 ? 3.854 8.564 -15.204 1.00 87.50 94 ARG A O 1
ATOM 741 N N . GLY A 1 95 ? 3.888 7.711 -17.278 1.00 85.50 95 GLY A N 1
ATOM 742 C CA . GLY A 1 95 ? 2.957 6.611 -17.039 1.00 85.50 95 GLY A CA 1
ATOM 743 C C . GLY A 1 95 ? 1.484 6.990 -17.166 1.00 85.50 95 GLY A C 1
ATOM 744 O O . GLY A 1 95 ? 0.655 6.354 -16.512 1.00 85.50 95 GLY A O 1
ATOM 745 N N . GLY A 1 96 ? 1.172 7.995 -17.995 1.00 86.94 96 GLY A N 1
ATOM 746 C CA . GLY A 1 96 ? -0.191 8.411 -18.341 1.00 86.94 96 GLY A CA 1
ATOM 747 C C . GLY A 1 96 ? -0.568 9.821 -17.878 1.00 86.94 96 GLY A C 1
ATOM 748 O O . GLY A 1 96 ? 0.283 10.652 -17.565 1.00 86.94 96 GLY A O 1
ATOM 749 N N . PHE A 1 97 ? -1.871 10.109 -17.849 1.00 85.19 97 PHE A N 1
ATOM 750 C CA . PHE A 1 97 ? -2.413 11.423 -17.464 1.00 85.19 97 PHE A CA 1
ATOM 751 C C . PHE A 1 97 ? -2.932 11.485 -16.016 1.00 85.19 97 PHE A C 1
ATOM 753 O O . PHE A 1 97 ? -3.263 12.565 -15.535 1.00 85.19 97 PHE A O 1
ATOM 760 N N . THR A 1 98 ? -2.944 10.353 -15.309 1.00 82.19 98 THR A N 1
ATOM 761 C CA . THR A 1 98 ? -3.435 10.198 -13.930 1.00 82.19 98 THR A CA 1
ATOM 762 C C . THR A 1 98 ? -2.544 10.890 -12.899 1.00 82.19 98 THR A C 1
ATOM 764 O O . THR A 1 98 ? -1.427 11.295 -13.203 1.00 82.19 98 THR A O 1
ATOM 767 N N . VAL A 1 99 ? -3.019 11.028 -11.657 1.00 80.56 99 VAL A N 1
ATOM 768 C CA . VAL A 1 99 ? -2.248 11.660 -10.568 1.00 80.56 99 VAL A CA 1
ATOM 769 C C . VAL A 1 99 ? -0.990 10.852 -10.221 1.00 80.56 99 VAL A C 1
ATOM 771 O O . VAL A 1 99 ? 0.053 11.446 -9.942 1.00 80.56 99 VAL A O 1
ATOM 774 N N . SER A 1 100 ? -1.048 9.517 -10.290 1.00 83.62 100 SER A N 1
ATOM 775 C CA . SER A 1 100 ? 0.131 8.670 -10.094 1.00 83.62 100 SER A CA 1
ATOM 776 C C . SER A 1 100 ? 1.106 8.763 -11.272 1.00 83.62 100 SER A C 1
ATOM 778 O O . SER A 1 100 ? 0.726 8.706 -12.444 1.00 83.62 100 SER A O 1
ATOM 780 N N . VAL A 1 101 ? 2.392 8.881 -10.943 1.00 85.69 101 VAL A N 1
ATOM 781 C CA . VAL A 1 101 ? 3.491 8.710 -11.899 1.00 85.69 101 VAL A CA 1
ATOM 782 C C . VAL A 1 101 ? 3.887 7.237 -11.990 1.00 85.69 101 VAL A C 1
ATOM 784 O O . VAL A 1 101 ? 3.592 6.449 -11.085 1.00 85.69 101 VAL A O 1
ATOM 787 N N . MET A 1 102 ? 4.568 6.863 -13.074 1.00 85.06 102 MET A N 1
ATOM 788 C CA . MET A 1 102 ? 5.121 5.525 -13.268 1.00 85.06 102 MET A CA 1
ATOM 789 C C . MET A 1 102 ? 5.943 5.094 -12.047 1.00 85.06 102 MET A C 1
ATOM 791 O O . MET A 1 102 ? 6.840 5.808 -11.602 1.00 85.06 102 MET A O 1
ATOM 795 N N . ASN A 1 103 ? 5.613 3.929 -11.496 1.00 85.62 103 ASN A N 1
ATOM 796 C CA . ASN A 1 103 ? 6.288 3.348 -10.345 1.00 85.62 103 ASN A CA 1
ATOM 797 C C . ASN A 1 103 ? 6.193 1.817 -10.387 1.00 85.62 103 ASN A C 1
ATOM 799 O O . ASN A 1 103 ? 5.422 1.253 -11.167 1.00 85.62 103 ASN A O 1
ATOM 803 N N . LEU A 1 104 ? 6.976 1.149 -9.536 1.00 84.06 104 LEU A N 1
ATOM 804 C CA . LEU A 1 104 ? 7.080 -0.313 -9.503 1.00 84.06 104 LEU A CA 1
ATOM 805 C C . LEU A 1 104 ? 5.746 -1.006 -9.205 1.00 84.06 104 LEU A C 1
ATOM 807 O O . LEU A 1 104 ? 5.544 -2.135 -9.641 1.00 84.06 104 LEU A O 1
ATOM 811 N N . SER A 1 105 ? 4.813 -0.346 -8.517 1.00 85.31 105 SER A N 1
ATOM 812 C CA . SER A 1 105 ? 3.531 -0.962 -8.161 1.00 85.31 105 SER A CA 1
ATOM 813 C C . SER A 1 105 ? 2.620 -1.218 -9.350 1.00 85.31 105 SER A C 1
ATOM 815 O O . SER A 1 105 ? 1.815 -2.142 -9.281 1.00 85.31 105 SER A O 1
ATOM 817 N N . LYS A 1 106 ? 2.812 -0.516 -10.477 1.00 87.81 106 LYS A N 1
ATOM 818 C CA . LYS A 1 106 ? 2.092 -0.825 -11.723 1.00 87.81 106 LYS A CA 1
ATOM 819 C C . LYS A 1 106 ? 2.392 -2.235 -12.251 1.00 87.81 106 LYS A C 1
ATOM 821 O O . LYS A 1 106 ? 1.595 -2.775 -13.010 1.00 87.81 106 LYS A O 1
ATOM 826 N N . ALA A 1 107 ? 3.513 -2.838 -11.845 1.00 89.81 107 ALA A N 1
ATOM 827 C CA . ALA A 1 107 ? 3.880 -4.210 -12.194 1.00 89.81 107 ALA A CA 1
ATOM 828 C C . ALA A 1 107 ? 3.266 -5.272 -11.256 1.00 89.81 107 ALA A C 1
ATOM 830 O O . ALA A 1 107 ? 3.452 -6.461 -11.497 1.00 89.81 107 ALA A O 1
ATOM 831 N N . TYR A 1 108 ? 2.546 -4.879 -10.197 1.00 90.19 108 TYR A N 1
ATOM 832 C CA . TYR A 1 108 ? 1.956 -5.799 -9.216 1.00 90.19 108 TYR A CA 1
ATOM 833 C C . TYR A 1 108 ? 0.483 -6.077 -9.531 1.00 90.19 108 TYR A C 1
ATOM 835 O O . TYR A 1 108 ? -0.407 -5.405 -9.019 1.00 90.19 108 TYR A O 1
ATOM 843 N N . TYR A 1 109 ? 0.230 -7.076 -10.377 1.00 89.94 109 TYR A N 1
ATOM 844 C CA . TYR A 1 109 ? -1.109 -7.436 -10.866 1.00 89.94 109 TYR A CA 1
ATOM 845 C C . TYR A 1 109 ? -1.596 -8.815 -10.394 1.00 89.94 109 TYR A C 1
ATOM 847 O O . TYR A 1 109 ? -2.748 -9.167 -10.630 1.00 89.94 109 TYR A O 1
ATOM 855 N N . SER A 1 110 ? -0.733 -9.612 -9.764 1.00 91.56 110 SER A N 1
ATOM 856 C C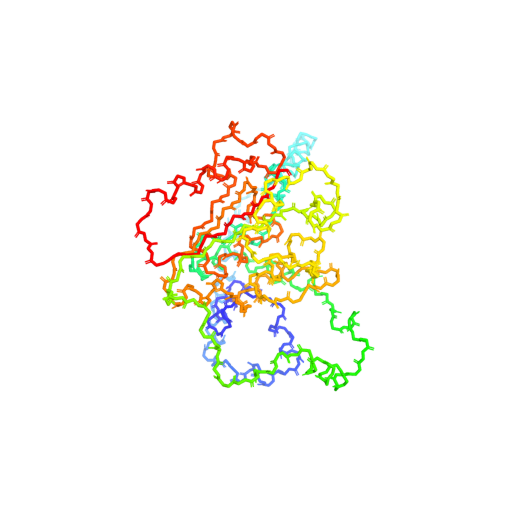A . SER A 1 110 ? -1.025 -10.979 -9.336 1.00 91.56 110 SER A CA 1
ATOM 857 C C . SER A 1 110 ? -0.705 -11.185 -7.858 1.00 91.56 110 SER A C 1
ATOM 859 O O . SER A 1 110 ? 0.241 -10.603 -7.334 1.00 91.56 110 SER A O 1
ATOM 861 N N . GLU A 1 111 ? -1.426 -12.092 -7.201 1.00 87.44 111 GLU A N 1
ATOM 862 C CA . GLU A 1 111 ? -1.045 -12.618 -5.882 1.00 87.44 111 GLU A CA 1
ATOM 863 C C . GLU A 1 111 ? 0.316 -13.337 -5.927 1.00 87.44 111 GLU A C 1
ATOM 865 O O . GLU A 1 111 ? 1.051 -13.378 -4.940 1.00 87.44 111 GLU A O 1
ATOM 870 N N . ASN A 1 112 ? 0.698 -13.876 -7.091 1.00 89.62 112 ASN A N 1
ATOM 871 C CA . ASN A 1 112 ? 2.000 -14.496 -7.267 1.00 89.62 112 ASN A CA 1
ATOM 872 C C . ASN A 1 112 ? 3.079 -13.434 -7.513 1.00 89.62 112 ASN A C 1
ATOM 874 O O . ASN A 1 112 ? 3.254 -12.928 -8.626 1.00 89.62 112 ASN A O 1
ATOM 878 N N . ILE A 1 113 ? 3.877 -13.175 -6.476 1.00 87.50 113 ILE A N 1
ATOM 879 C CA . ILE A 1 113 ? 4.985 -12.214 -6.497 1.00 87.50 113 ILE A CA 1
ATOM 880 C C . ILE A 1 113 ? 5.961 -12.436 -7.667 1.00 87.50 113 ILE A C 1
ATOM 882 O O . ILE A 1 113 ? 6.485 -11.473 -8.224 1.00 87.50 113 ILE A O 1
ATOM 886 N N . ARG A 1 114 ? 6.176 -13.688 -8.104 1.00 90.38 114 ARG A N 1
ATOM 887 C CA . ARG A 1 114 ? 7.099 -14.001 -9.208 1.00 90.38 114 ARG A CA 1
ATOM 888 C C . ARG A 1 114 ? 6.599 -13.444 -10.540 1.00 90.38 114 ARG A C 1
ATOM 890 O O . ARG A 1 114 ? 7.410 -12.972 -11.335 1.00 90.38 114 ARG A O 1
ATOM 897 N N . LEU A 1 115 ? 5.284 -13.465 -10.760 1.00 91.75 115 LEU A N 1
ATOM 898 C CA . LEU A 1 115 ? 4.657 -12.903 -11.959 1.00 91.75 115 LEU A CA 1
ATOM 899 C C . LEU A 1 115 ? 4.766 -11.376 -11.976 1.00 91.75 115 LEU A C 1
ATOM 901 O O . LEU A 1 115 ? 5.061 -10.792 -13.018 1.00 91.75 115 LEU A O 1
ATOM 905 N N . ASN A 1 116 ? 4.625 -10.744 -10.809 1.00 91.75 116 ASN A N 1
ATOM 906 C CA . ASN A 1 116 ? 4.811 -9.301 -10.664 1.00 91.75 116 ASN A CA 1
ATOM 907 C C . ASN A 1 116 ? 6.259 -8.904 -10.947 1.00 91.75 116 ASN A C 1
ATOM 909 O O . ASN A 1 116 ? 6.531 -8.020 -11.756 1.00 91.75 116 ASN A O 1
ATOM 913 N N . HIS A 1 117 ? 7.212 -9.617 -10.341 1.00 90.81 117 HIS A N 1
ATOM 914 C CA . HIS A 1 117 ? 8.626 -9.391 -10.595 1.00 90.81 117 HIS A CA 1
ATOM 915 C C . HIS A 1 117 ? 8.957 -9.584 -12.080 1.00 90.81 117 HIS A C 1
ATOM 917 O O . HIS A 1 117 ? 9.780 -8.843 -12.603 1.00 90.81 117 HIS A O 1
ATOM 923 N N . ALA A 1 118 ? 8.354 -10.544 -12.792 1.00 90.38 118 ALA A N 1
ATOM 924 C CA . ALA A 1 118 ? 8.574 -10.760 -14.234 1.00 90.38 118 ALA A CA 1
ATOM 925 C C . ALA A 1 118 ? 8.208 -9.564 -15.121 1.00 90.38 118 ALA A C 1
ATOM 927 O O . ALA A 1 118 ? 8.814 -9.399 -16.176 1.00 90.38 118 ALA A O 1
ATOM 928 N N . ALA A 1 119 ? 7.289 -8.708 -14.679 1.00 90.44 119 ALA A N 1
ATOM 929 C CA . ALA A 1 119 ? 6.933 -7.486 -15.394 1.00 90.44 119 ALA A CA 1
ATOM 930 C C . ALA A 1 119 ? 7.897 -6.311 -15.128 1.00 90.44 119 ALA A C 1
ATOM 932 O O . ALA A 1 119 ? 7.809 -5.279 -15.793 1.00 90.44 119 ALA A O 1
ATOM 933 N N . VAL A 1 120 ? 8.825 -6.443 -14.174 1.00 88.44 120 VAL A N 1
ATOM 934 C CA . VAL A 1 120 ? 9.796 -5.396 -13.830 1.00 88.44 120 VAL A CA 1
ATOM 935 C C . VAL A 1 120 ? 11.050 -5.522 -14.696 1.00 88.44 120 VAL A C 1
ATOM 937 O O . VAL A 1 120 ? 11.604 -6.607 -14.852 1.00 88.44 120 VAL A O 1
ATOM 940 N N . ASN A 1 121 ? 11.536 -4.396 -15.227 1.00 88.75 121 ASN A N 1
ATOM 941 C CA . ASN A 1 121 ? 12.777 -4.350 -15.997 1.00 88.75 121 ASN A CA 1
ATOM 942 C C . ASN A 1 121 ? 14.009 -4.388 -15.062 1.00 88.75 121 ASN A C 1
ATOM 944 O O . ASN A 1 121 ? 14.265 -3.394 -14.374 1.00 88.75 121 ASN A O 1
ATOM 948 N N . PRO A 1 122 ? 14.820 -5.464 -15.073 1.00 86.31 122 PRO A N 1
ATOM 949 C CA . PRO A 1 122 ? 15.968 -5.605 -14.181 1.00 86.31 122 PRO A CA 1
ATOM 950 C C . PRO A 1 122 ? 17.090 -4.596 -14.456 1.00 86.31 122 PRO A C 1
ATOM 952 O O . PRO A 1 122 ? 17.798 -4.223 -13.529 1.00 86.31 122 PRO A O 1
ATOM 955 N N . CYS A 1 123 ? 17.249 -4.093 -15.688 1.00 86.19 123 CYS A N 1
ATOM 956 C CA . CYS A 1 123 ? 18.212 -3.018 -15.970 1.00 86.19 123 CYS A CA 1
ATOM 957 C C . CYS A 1 123 ? 17.818 -1.726 -15.261 1.00 86.19 123 CYS A C 1
ATOM 959 O O . CYS A 1 123 ? 18.670 -1.066 -14.671 1.00 86.19 123 CYS A O 1
ATOM 961 N N . PHE A 1 124 ? 16.529 -1.386 -15.303 1.00 83.25 124 PHE A N 1
ATOM 962 C CA . PHE A 1 124 ? 16.025 -0.202 -14.624 1.00 83.25 124 PHE A CA 1
ATOM 963 C C . PHE A 1 124 ? 16.129 -0.354 -13.105 1.00 83.25 124 PHE A C 1
ATOM 965 O O . PHE A 1 124 ? 16.649 0.546 -12.460 1.00 83.25 124 PHE A O 1
ATOM 972 N N . SER A 1 125 ? 15.720 -1.498 -12.541 1.00 82.94 125 SER A N 1
ATOM 973 C CA . SER A 1 125 ? 15.855 -1.776 -11.101 1.00 82.94 125 SER A CA 1
ATOM 974 C C . SER A 1 125 ? 17.302 -1.702 -10.620 1.00 82.94 125 SER A C 1
ATOM 976 O O . SER A 1 125 ? 17.579 -1.103 -9.583 1.00 82.94 125 SER A O 1
ATOM 978 N N . PHE A 1 126 ? 18.235 -2.257 -11.393 1.00 85.56 126 PHE A N 1
ATOM 979 C CA . PHE A 1 126 ? 19.654 -2.210 -11.069 1.00 85.56 126 PHE A CA 1
ATOM 980 C C . PHE A 1 126 ? 20.211 -0.781 -11.104 1.00 85.56 126 PHE A C 1
ATOM 982 O O . PHE A 1 126 ? 20.872 -0.357 -10.158 1.00 85.56 126 PHE A O 1
ATOM 989 N N . MET A 1 127 ? 19.918 -0.020 -12.166 1.00 83.88 127 MET A N 1
ATOM 990 C CA . MET A 1 127 ? 20.342 1.380 -12.279 1.00 83.88 127 MET A CA 1
ATOM 991 C C . MET A 1 127 ? 19.718 2.253 -11.190 1.00 83.88 127 MET A C 1
ATOM 993 O O . MET A 1 127 ? 20.421 3.038 -10.563 1.00 83.88 127 MET A O 1
ATOM 997 N N . GLU A 1 128 ? 18.415 2.116 -10.947 1.00 81.25 128 GLU A N 1
ATOM 998 C CA . GLU A 1 128 ? 17.709 2.856 -9.901 1.00 81.25 128 GLU A CA 1
ATOM 999 C C . GLU A 1 128 ? 18.358 2.595 -8.544 1.00 81.25 128 GLU A C 1
ATOM 1001 O O . GLU A 1 128 ? 18.762 3.550 -7.883 1.00 81.25 128 GLU A O 1
ATOM 1006 N N . SER A 1 129 ? 18.593 1.323 -8.211 1.00 80.12 129 SER A N 1
ATOM 1007 C CA . SER A 1 129 ? 19.249 0.936 -6.968 1.00 80.12 129 SER A CA 1
ATOM 1008 C C . SER A 1 129 ? 20.668 1.489 -6.856 1.00 80.12 129 SER A C 1
ATOM 1010 O O . SER A 1 129 ? 21.066 1.880 -5.768 1.00 80.12 129 SER A O 1
ATOM 1012 N N . LEU A 1 130 ? 21.437 1.550 -7.945 1.00 80.75 130 LEU A N 1
ATOM 1013 C CA . LEU A 1 130 ? 22.787 2.116 -7.923 1.00 80.75 130 LEU A CA 1
ATOM 1014 C C . LEU A 1 130 ? 22.799 3.630 -7.697 1.00 80.75 130 LEU A C 1
ATOM 1016 O O . LEU A 1 130 ? 23.628 4.127 -6.939 1.00 80.75 130 LEU A O 1
ATOM 1020 N N . PHE A 1 131 ? 21.899 4.362 -8.352 1.00 78.50 131 PHE A N 1
ATOM 1021 C CA . PHE A 1 131 ? 21.888 5.825 -8.298 1.00 78.50 131 PHE A CA 1
ATOM 1022 C C . PHE A 1 131 ? 21.094 6.390 -7.113 1.00 78.50 131 PHE A C 1
ATOM 1024 O O . PHE A 1 131 ? 21.346 7.522 -6.710 1.00 78.50 131 PHE A O 1
ATOM 1031 N N . HIS A 1 132 ? 20.163 5.623 -6.534 1.00 72.81 132 HIS A N 1
ATOM 1032 C CA . HIS A 1 132 ? 19.262 6.078 -5.467 1.00 72.81 132 HIS A CA 1
ATOM 1033 C C . HIS A 1 132 ? 19.510 5.388 -4.114 1.00 72.81 132 HIS A C 1
ATOM 1035 O O . HIS A 1 132 ? 18.608 5.288 -3.277 1.00 72.81 132 HIS A O 1
ATOM 1041 N N . GLN A 1 133 ? 20.746 4.961 -3.836 1.00 65.81 133 GLN A N 1
ATOM 1042 C CA . GLN A 1 133 ? 21.136 4.526 -2.493 1.00 65.81 133 GLN A CA 1
ATOM 1043 C C . GLN A 1 133 ? 21.189 5.716 -1.527 1.00 65.81 133 GLN A C 1
ATOM 1045 O O . GLN A 1 133 ? 22.132 6.502 -1.508 1.00 65.81 133 G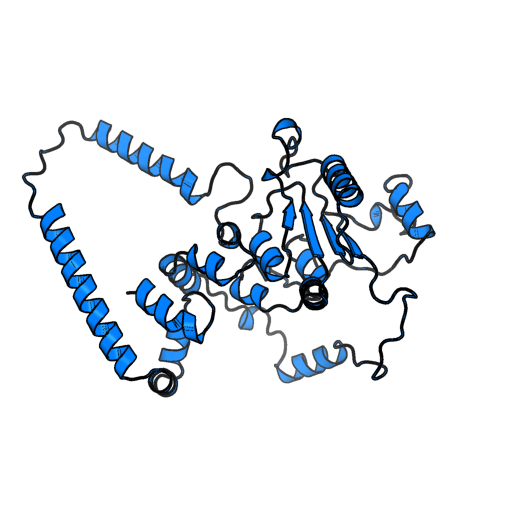LN A O 1
ATOM 1050 N N . SER A 1 134 ? 20.169 5.831 -0.682 1.00 67.75 134 SER A N 1
ATOM 1051 C CA . SER A 1 134 ? 20.197 6.742 0.462 1.00 67.75 134 SER A CA 1
ATOM 1052 C C . SER A 1 134 ? 20.794 6.029 1.676 1.00 67.75 134 SER A C 1
ATOM 1054 O O . SER A 1 134 ? 20.268 5.005 2.117 1.00 67.75 134 SER A O 1
ATOM 1056 N N . ASP A 1 135 ? 21.868 6.579 2.247 1.00 70.38 135 ASP A N 1
ATOM 1057 C CA . ASP A 1 135 ? 22.470 6.086 3.494 1.00 70.38 135 ASP A CA 1
ATOM 1058 C C . ASP A 1 135 ? 21.634 6.527 4.710 1.00 70.38 135 ASP A C 1
ATOM 1060 O O . ASP A 1 135 ? 22.016 7.392 5.502 1.00 70.38 135 ASP A O 1
ATOM 1064 N N . PHE A 1 136 ? 20.442 5.939 4.851 1.00 71.75 136 PHE A N 1
ATOM 1065 C CA . PHE A 1 136 ? 19.557 6.200 5.992 1.00 71.75 136 PHE A CA 1
ATOM 1066 C C . PHE A 1 136 ? 20.203 5.816 7.328 1.00 71.75 136 PHE A C 1
ATOM 1068 O O . PHE A 1 136 ? 19.852 6.377 8.364 1.00 71.75 136 PHE A O 1
ATOM 1075 N N . GLY A 1 137 ? 21.150 4.871 7.307 1.00 70.44 137 GLY A N 1
ATOM 1076 C CA . GLY A 1 137 ? 21.867 4.420 8.493 1.00 70.44 137 GLY A CA 1
ATOM 1077 C C . GLY A 1 137 ? 22.646 5.553 9.153 1.00 70.44 137 GLY A C 1
ATOM 1078 O O . GLY A 1 137 ? 22.587 5.683 10.373 1.00 70.44 137 GLY A O 1
ATOM 1079 N N . LYS A 1 138 ? 23.315 6.403 8.365 1.00 74.12 138 LYS A N 1
ATOM 1080 C CA . LYS A 1 138 ? 23.998 7.601 8.883 1.00 74.12 138 LYS A CA 1
ATOM 1081 C C . LYS A 1 138 ? 23.044 8.738 9.231 1.00 74.12 138 LYS A C 1
ATOM 1083 O O . LYS A 1 138 ? 23.299 9.458 10.187 1.00 74.12 138 LYS A O 1
ATOM 1088 N N . GLN A 1 139 ? 21.946 8.889 8.491 1.00 74.44 139 GLN A N 1
ATOM 1089 C CA . GLN A 1 139 ? 20.984 9.977 8.720 1.00 74.44 139 GLN A CA 1
ATOM 1090 C C . GLN A 1 139 ? 20.256 9.876 10.069 1.00 74.44 139 GLN A C 1
ATOM 1092 O O . GLN A 1 139 ? 19.815 10.896 10.590 1.00 74.44 139 GLN A O 1
ATOM 1097 N N . TYR A 1 140 ? 20.126 8.666 10.625 1.00 75.56 140 TYR A N 1
ATOM 1098 C CA . TYR A 1 140 ? 19.315 8.407 11.821 1.00 75.56 140 TYR A CA 1
ATOM 1099 C C . TYR A 1 140 ? 20.071 7.711 12.957 1.00 75.56 140 TYR A C 1
ATOM 1101 O O . TYR A 1 140 ? 19.452 7.142 13.857 1.00 75.56 140 TYR A O 1
ATOM 1109 N N . ARG A 1 141 ? 21.410 7.743 12.946 1.00 83.25 141 ARG A N 1
ATOM 1110 C CA . ARG A 1 141 ? 22.219 7.217 14.054 1.00 83.25 141 ARG A CA 1
ATOM 1111 C C . ARG A 1 141 ? 22.428 8.294 15.117 1.00 83.25 141 ARG A C 1
ATOM 1113 O O . ARG A 1 141 ? 23.473 8.928 15.165 1.00 83.25 141 ARG A O 1
ATOM 1120 N N . PHE A 1 142 ? 21.421 8.490 15.964 1.00 86.44 142 PHE A N 1
ATOM 1121 C CA . PHE A 1 142 ? 21.473 9.482 17.047 1.00 86.44 142 PHE A CA 1
ATOM 1122 C C . PHE A 1 142 ? 22.183 8.989 18.313 1.00 86.44 142 PHE A C 1
ATOM 1124 O O . PHE A 1 142 ? 22.544 9.798 19.157 1.00 86.44 142 PHE A O 1
ATOM 1131 N N . MET A 1 143 ? 22.382 7.676 18.443 1.00 91.06 143 MET A N 1
ATOM 1132 C CA . MET A 1 143 ? 23.006 7.041 19.606 1.00 91.06 143 MET A CA 1
ATOM 1133 C C . MET A 1 143 ? 23.770 5.770 19.189 1.00 91.06 143 MET A C 1
ATOM 1135 O O . MET A 1 143 ? 23.507 5.226 18.101 1.00 91.06 143 MET A O 1
ATOM 1139 N N . PRO A 1 144 ? 24.716 5.282 20.014 1.00 93.38 144 PRO A N 1
ATOM 1140 C CA . PRO A 1 144 ? 25.403 4.013 19.796 1.00 93.38 144 PRO A CA 1
ATOM 1141 C C . PRO A 1 144 ? 24.424 2.833 19.639 1.00 93.38 144 PRO A C 1
ATOM 1143 O O . PRO A 1 144 ? 23.358 2.830 20.256 1.00 93.38 144 PRO A O 1
ATOM 1146 N N . PRO A 1 145 ? 24.762 1.796 18.845 1.00 90.50 145 PRO A N 1
ATOM 1147 C CA . PRO A 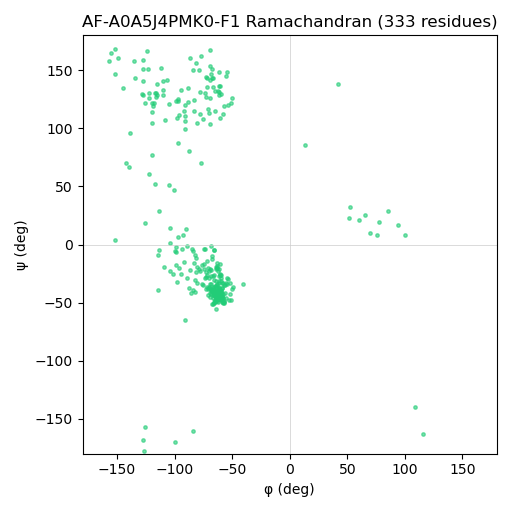1 145 ? 23.865 0.661 18.605 1.00 90.50 145 PRO A CA 1
ATOM 1148 C C . PRO A 1 145 ? 23.388 -0.055 19.873 1.00 90.50 145 PRO A C 1
ATOM 1150 O O . PRO A 1 145 ? 22.251 -0.514 19.913 1.00 90.50 145 PRO A O 1
ATOM 1153 N N . GLN A 1 146 ? 24.240 -0.143 20.896 1.00 93.94 146 GLN A N 1
ATOM 1154 C CA . GLN A 1 146 ? 23.894 -0.782 22.163 1.00 93.94 146 GLN A CA 1
ATOM 1155 C C . GLN A 1 146 ? 22.805 0.002 22.908 1.00 93.94 146 GLN A C 1
ATOM 1157 O O . GLN A 1 146 ? 21.763 -0.564 23.219 1.00 93.94 146 GLN A O 1
ATOM 1162 N N . GLU A 1 147 ? 22.996 1.311 23.085 1.00 94.31 147 GLU A N 1
ATOM 1163 C CA . GLU A 1 147 ? 22.018 2.206 23.719 1.00 94.31 147 GLU A CA 1
ATOM 1164 C C . GLU A 1 147 ? 20.680 2.223 22.959 1.00 94.31 147 GLU A C 1
ATOM 1166 O O . GLU A 1 147 ? 19.608 2.180 23.566 1.00 94.31 147 GLU A O 1
ATOM 1171 N N . ALA A 1 148 ? 20.726 2.199 21.620 1.00 90.38 148 ALA A N 1
ATOM 1172 C CA . ALA A 1 148 ? 19.528 2.103 20.786 1.00 90.38 148 ALA A CA 1
ATOM 1173 C C . ALA A 1 148 ? 18.752 0.803 21.029 1.00 90.38 148 ALA A C 1
ATOM 1175 O O . ALA A 1 148 ? 17.529 0.833 21.154 1.00 90.38 148 ALA A O 1
ATOM 1176 N N . ASN A 1 149 ? 19.453 -0.331 21.095 1.00 90.12 149 ASN A N 1
ATOM 1177 C CA . ASN A 1 149 ? 18.831 -1.631 21.328 1.00 90.12 149 ASN A CA 1
ATOM 1178 C C . ASN A 1 149 ? 18.257 -1.740 22.744 1.00 90.12 149 ASN A C 1
ATOM 1180 O O . ASN A 1 149 ? 17.162 -2.271 22.907 1.00 90.12 149 ASN A O 1
ATOM 1184 N N . GLU A 1 150 ? 18.959 -1.218 23.751 1.00 91.56 150 GLU A N 1
ATOM 1185 C CA . GLU A 1 150 ? 18.481 -1.177 25.137 1.00 91.56 150 GLU A CA 1
ATOM 1186 C C . GLU A 1 150 ? 17.219 -0.314 25.253 1.00 91.56 150 GLU A C 1
ATOM 1188 O O . GLU A 1 150 ? 16.201 -0.779 25.765 1.00 91.56 150 GLU A O 1
ATOM 1193 N N . THR A 1 151 ? 17.237 0.894 24.680 1.00 90.00 151 THR A N 1
ATOM 1194 C CA . THR A 1 151 ? 16.079 1.801 24.661 1.00 90.00 151 THR A CA 1
ATOM 1195 C C . THR A 1 151 ? 14.895 1.183 23.919 1.00 90.00 151 THR A C 1
ATOM 1197 O O . THR A 1 151 ? 13.768 1.209 24.407 1.00 90.00 151 THR A O 1
ATOM 1200 N N . PHE A 1 152 ? 15.134 0.586 22.748 1.00 87.12 152 PHE A N 1
ATOM 1201 C CA . PHE A 1 152 ? 14.083 -0.075 21.976 1.00 87.12 152 PHE A CA 1
ATOM 1202 C C . PHE A 1 152 ? 13.519 -1.301 22.705 1.00 87.12 152 PHE A C 1
ATOM 1204 O O . PHE A 1 152 ? 12.313 -1.529 22.669 1.00 87.12 152 PHE A O 1
ATOM 1211 N N . GLY A 1 153 ? 14.357 -2.046 23.430 1.00 86.88 153 GLY A N 1
ATOM 1212 C CA . GLY A 1 153 ? 13.943 -3.188 24.247 1.00 86.88 153 GLY A CA 1
ATOM 1213 C C . GLY A 1 153 ? 13.004 -2.829 25.408 1.00 86.88 153 GLY A C 1
ATOM 1214 O O . GLY A 1 153 ? 12.283 -3.697 25.903 1.00 86.88 153 GLY A O 1
ATOM 1215 N N . LEU A 1 154 ? 12.978 -1.561 25.835 1.00 86.38 154 LEU A N 1
ATOM 1216 C CA . LEU A 1 154 ? 11.992 -1.048 26.797 1.00 86.38 154 LEU A CA 1
ATOM 1217 C C . LEU A 1 154 ? 10.626 -0.768 26.150 1.00 86.38 154 LEU A C 1
ATOM 1219 O O . LEU A 1 154 ? 9.621 -0.728 26.853 1.00 86.38 154 LEU A O 1
ATOM 1223 N N . LEU A 1 155 ? 10.595 -0.560 24.831 1.00 82.62 155 LEU A N 1
ATOM 1224 C CA . LEU A 1 155 ? 9.394 -0.236 24.054 1.00 82.62 155 LEU A CA 1
ATOM 1225 C C . LEU A 1 155 ? 8.761 -1.467 23.400 1.00 82.62 155 LEU A C 1
ATOM 1227 O O . LEU A 1 155 ? 7.596 -1.424 23.008 1.00 82.62 155 LEU A O 1
ATOM 1231 N N . THR A 1 156 ? 9.520 -2.550 23.239 1.00 76.12 156 THR A N 1
ATOM 1232 C CA . THR A 1 156 ? 8.977 -3.824 22.770 1.00 76.12 156 THR A CA 1
ATOM 1233 C C . THR A 1 156 ? 8.075 -4.423 23.832 1.00 76.12 156 THR A C 1
ATOM 1235 O O . THR A 1 156 ? 8.503 -4.615 24.972 1.00 76.12 156 THR A O 1
ATOM 1238 N N . ASP A 1 157 ? 6.848 -4.744 23.431 1.00 67.94 157 ASP A N 1
ATOM 1239 C CA . ASP A 1 157 ? 5.879 -5.399 24.295 1.00 67.94 157 ASP A CA 1
ATOM 1240 C C . ASP A 1 157 ? 6.469 -6.720 24.806 1.00 67.94 157 ASP A C 1
ATOM 1242 O O . ASP A 1 157 ? 6.858 -7.597 24.027 1.00 67.94 157 ASP A O 1
ATOM 1246 N N . LYS A 1 158 ? 6.605 -6.831 26.127 1.00 64.75 158 LYS A N 1
ATOM 1247 C CA . LYS A 1 158 ? 6.956 -8.089 26.780 1.00 64.75 158 LYS A CA 1
ATOM 1248 C C . LYS A 1 158 ? 5.622 -8.736 27.109 1.00 64.75 158 LYS A C 1
ATOM 1250 O O . LYS A 1 158 ? 4.897 -8.152 27.915 1.00 64.75 158 LYS A O 1
ATOM 1255 N N . PRO A 1 159 ? 5.275 -9.888 26.509 1.00 58.50 159 PRO A N 1
ATOM 1256 C CA . PRO A 1 159 ? 3.989 -10.506 26.780 1.00 58.50 159 PRO A CA 1
ATOM 1257 C C . PRO A 1 159 ? 3.834 -10.669 28.295 1.00 58.50 159 PRO A C 1
ATOM 1259 O O . PRO A 1 159 ? 4.669 -11.290 28.950 1.00 58.50 159 PRO A O 1
ATOM 1262 N N . ALA A 1 160 ? 2.794 -10.051 28.861 1.00 57.03 160 ALA A N 1
ATOM 1263 C CA . ALA A 1 160 ? 2.547 -10.076 30.303 1.00 57.03 160 ALA A CA 1
ATOM 1264 C C . ALA A 1 160 ? 2.264 -11.503 30.817 1.00 57.03 160 ALA A C 1
ATOM 1266 O O . ALA A 1 160 ? 2.343 -11.762 32.014 1.00 57.03 160 ALA A O 1
ATOM 1267 N N . THR A 1 161 ? 1.906 -12.417 29.911 1.00 59.62 161 THR A N 1
ATOM 1268 C CA . THR A 1 161 ? 1.655 -13.850 30.114 1.00 59.62 161 THR A CA 1
ATOM 1269 C C . THR A 1 161 ? 1.847 -14.588 28.784 1.00 59.62 161 THR A C 1
ATOM 1271 O O . THR A 1 161 ? 1.694 -13.987 27.722 1.00 59.62 161 THR A O 1
ATOM 1274 N N . ASP A 1 162 ? 2.114 -15.897 28.829 1.00 60.59 162 ASP A N 1
ATOM 1275 C CA . ASP A 1 162 ? 2.263 -16.759 27.637 1.00 60.59 162 ASP A CA 1
ATOM 1276 C C . ASP A 1 162 ? 0.962 -16.923 26.816 1.00 60.59 162 ASP A C 1
ATOM 1278 O O . ASP A 1 162 ? 0.967 -17.537 25.749 1.00 60.59 162 ASP A O 1
ATOM 1282 N N . SER A 1 163 ? -0.166 -16.376 27.288 1.00 64.06 163 SER A N 1
ATOM 1283 C CA . SER A 1 163 ? -1.476 -16.469 26.638 1.00 64.06 163 SER A CA 1
ATOM 1284 C C . SER A 1 163 ? -2.128 -15.099 26.465 1.00 64.06 163 SER A C 1
ATOM 1286 O O . SER A 1 163 ? -2.300 -14.357 27.434 1.00 64.06 163 SER A O 1
ATOM 1288 N N . ILE A 1 164 ? -2.579 -14.795 25.248 1.00 67.94 164 ILE A N 1
ATOM 1289 C CA . ILE A 1 164 ? -3.445 -13.643 24.981 1.00 67.94 164 ILE A CA 1
ATOM 1290 C C . ILE A 1 164 ? -4.839 -13.970 25.527 1.00 67.94 164 ILE A C 1
ATOM 1292 O O . ILE A 1 164 ? -5.405 -15.010 25.199 1.00 67.94 164 ILE A O 1
ATOM 1296 N N . ARG A 1 165 ? -5.397 -13.094 26.369 1.00 71.19 165 ARG A N 1
ATOM 1297 C CA . ARG A 1 165 ? -6.759 -13.259 26.895 1.00 71.19 165 ARG A CA 1
ATOM 1298 C C . ARG A 1 165 ? -7.758 -13.259 25.736 1.00 71.19 165 ARG A C 1
ATOM 1300 O O . ARG A 1 165 ? -7.743 -12.341 24.920 1.00 71.19 165 ARG A O 1
ATOM 1307 N N . GLU A 1 166 ? -8.636 -14.257 25.676 1.00 78.69 166 GLU A N 1
ATOM 1308 C CA . GLU A 1 166 ? -9.710 -14.285 24.680 1.00 78.69 166 GLU A CA 1
ATOM 1309 C C . GLU A 1 166 ? -10.677 -13.120 24.932 1.00 78.69 166 GLU A C 1
ATOM 1311 O O . GLU A 1 166 ? -11.318 -13.037 25.980 1.00 78.69 166 GLU A O 1
ATOM 1316 N N . LEU A 1 167 ? -10.730 -12.182 23.983 1.00 79.75 167 LEU A N 1
ATOM 1317 C CA . LEU A 1 167 ? -11.608 -11.007 24.040 1.00 79.75 167 LEU A CA 1
ATOM 1318 C C . LEU A 1 167 ? -12.934 -11.228 23.305 1.00 79.75 167 LEU A C 1
ATOM 1320 O O . LEU A 1 167 ? -13.927 -10.577 23.620 1.00 79.75 167 LEU A O 1
ATOM 1324 N N . PHE A 1 168 ? -12.951 -12.125 22.319 1.00 84.00 168 PHE A N 1
ATOM 1325 C CA . PHE A 1 168 ? -14.108 -12.366 21.463 1.00 84.00 168 PHE A CA 1
ATOM 1326 C C . PHE A 1 168 ? -14.785 -13.687 21.815 1.00 84.00 168 PHE A C 1
ATOM 1328 O O . PHE A 1 168 ? -14.123 -14.689 22.059 1.00 84.00 168 PHE A O 1
ATOM 1335 N N . THR A 1 169 ? -16.116 -13.697 21.772 1.00 86.00 169 THR A N 1
ATOM 1336 C CA . THR A 1 169 ? -16.930 -14.915 21.912 1.00 86.00 169 THR A CA 1
ATOM 1337 C C . THR A 1 169 ? -16.985 -15.736 20.621 1.00 86.00 169 THR A C 1
ATOM 1339 O O . THR A 1 169 ? -17.271 -16.929 20.657 1.00 86.00 169 THR A O 1
ATOM 1342 N N . CYS A 1 170 ? -16.706 -15.106 19.476 1.00 86.25 170 CYS A N 1
ATOM 1343 C CA . CYS A 1 170 ? -16.533 -15.772 18.191 1.00 86.25 170 CYS A CA 1
ATOM 1344 C C . CYS A 1 170 ? -15.031 -15.951 17.914 1.00 86.25 170 CYS A C 1
ATOM 1346 O O . CYS A 1 170 ? -14.315 -14.949 17.871 1.00 86.25 170 CYS A O 1
ATOM 1348 N N . PRO A 1 171 ? -14.540 -17.182 17.677 1.00 84.75 171 PRO A N 1
ATOM 1349 C CA . PRO A 1 171 ? -13.112 -17.436 17.480 1.00 84.75 171 PRO A CA 1
ATOM 1350 C C . PRO A 1 171 ? -12.575 -16.904 16.144 1.00 84.75 171 PRO A C 1
ATOM 1352 O O . PRO A 1 171 ? -11.368 -16.733 15.989 1.00 84.75 171 PRO A O 1
ATOM 1355 N N . ARG A 1 172 ? -13.448 -16.663 15.156 1.00 91.31 172 ARG A N 1
ATOM 1356 C CA . ARG A 1 172 ? -13.070 -16.210 13.809 1.00 91.31 172 ARG A CA 1
ATOM 1357 C C . ARG A 1 172 ? -14.048 -15.155 13.276 1.00 91.31 172 ARG A C 1
ATOM 1359 O O . ARG A 1 172 ? -14.778 -15.438 12.328 1.00 91.31 172 ARG A O 1
ATOM 1366 N N . PRO A 1 173 ? -14.108 -13.956 13.880 1.00 93.81 173 PRO A N 1
ATOM 1367 C CA . PRO A 1 173 ? -15.026 -12.917 13.435 1.00 93.81 173 PRO A CA 1
ATOM 1368 C C . PRO A 1 173 ? -14.600 -12.367 12.072 1.00 93.81 173 PRO A C 1
ATOM 1370 O O . PRO A 1 173 ? -13.410 -12.368 11.744 1.00 93.81 173 PRO A O 1
ATOM 1373 N N . ASN A 1 174 ? -15.563 -11.846 11.313 1.00 95.31 174 ASN A N 1
ATOM 1374 C CA . ASN A 1 174 ? -15.279 -10.957 10.191 1.00 95.31 174 ASN A CA 1
ATOM 1375 C C . ASN A 1 174 ? -14.687 -9.642 10.709 1.00 95.31 174 ASN A C 1
ATOM 1377 O O . ASN A 1 174 ? -15.104 -9.131 11.749 1.00 95.31 174 ASN A O 1
ATOM 1381 N N . VAL A 1 175 ? -13.732 -9.077 9.973 1.00 95.81 175 VAL A N 1
ATOM 1382 C CA . VAL A 1 175 ? -13.031 -7.851 10.365 1.00 95.81 175 VAL A CA 1
ATOM 1383 C C . VAL A 1 175 ? -13.209 -6.791 9.285 1.00 95.81 175 VAL A C 1
ATOM 1385 O O . VAL A 1 175 ? -12.896 -7.024 8.118 1.00 95.81 175 VAL A O 1
ATOM 1388 N N . ILE A 1 176 ? -13.683 -5.607 9.669 1.00 97.00 176 ILE A N 1
ATOM 1389 C CA . ILE A 1 176 ? -13.771 -4.448 8.777 1.00 97.00 176 ILE A CA 1
ATOM 1390 C C . ILE A 1 176 ? -12.904 -3.330 9.346 1.00 97.00 176 ILE A C 1
ATOM 1392 O O . ILE A 1 176 ? -13.153 -2.847 10.448 1.00 97.00 176 ILE A O 1
ATOM 1396 N N . PHE A 1 177 ? -11.898 -2.905 8.585 1.00 97.50 177 PHE A N 1
ATOM 1397 C CA . PHE A 1 177 ? -11.138 -1.694 8.880 1.00 97.50 177 PHE A CA 1
ATOM 1398 C C . PHE A 1 177 ? -11.687 -0.537 8.059 1.00 97.50 177 PHE A C 1
ATOM 1400 O O . PHE A 1 177 ? -11.713 -0.605 6.832 1.00 97.50 177 PHE A O 1
ATOM 1407 N N . VAL A 1 178 ? -12.060 0.546 8.735 1.00 97.69 178 VAL A N 1
ATOM 1408 C CA . VAL A 1 178 ? -12.411 1.817 8.100 1.00 97.69 178 VAL A CA 1
ATOM 1409 C C . VAL A 1 178 ? -11.288 2.809 8.381 1.00 97.69 178 VAL A C 1
ATOM 1411 O O . VAL A 1 178 ? -11.115 3.262 9.510 1.00 97.69 178 VAL A O 1
ATOM 1414 N N . ILE A 1 179 ? -10.492 3.114 7.360 1.00 97.19 179 ILE A N 1
ATOM 1415 C CA . ILE A 1 179 ? -9.369 4.047 7.437 1.00 97.19 179 ILE A CA 1
ATOM 1416 C C . ILE A 1 179 ? -9.848 5.409 6.943 1.00 97.19 179 ILE A C 1
ATOM 1418 O O . ILE A 1 179 ? -10.132 5.590 5.758 1.00 97.19 179 ILE A O 1
ATOM 1422 N N . LEU A 1 180 ? -9.931 6.362 7.869 1.00 96.00 180 LEU A N 1
ATOM 1423 C CA . LEU A 1 180 ? -10.387 7.720 7.596 1.00 96.00 180 LEU A CA 1
ATOM 1424 C C . LEU A 1 180 ? -9.198 8.615 7.230 1.00 96.00 180 LEU A C 1
ATOM 1426 O O . LEU A 1 180 ? -8.346 8.922 8.065 1.00 96.00 180 LEU A O 1
ATOM 1430 N N . GLU A 1 181 ? -9.138 9.022 5.969 1.00 95.12 181 GLU A N 1
ATOM 1431 C CA . GLU A 1 181 ? -8.126 9.924 5.431 1.00 95.12 181 GLU A CA 1
ATOM 1432 C C . GLU A 1 181 ? -8.221 11.316 6.068 1.00 95.12 181 GLU A C 1
ATOM 1434 O O . GLU A 1 181 ? -9.300 11.896 6.174 1.00 95.12 181 GLU A O 1
ATOM 1439 N N . SER A 1 182 ? -7.071 11.848 6.496 1.00 93.50 182 SER A N 1
ATOM 1440 C CA . SER A 1 182 ? -6.933 13.186 7.097 1.00 93.50 182 SER A CA 1
ATOM 1441 C C . SER A 1 182 ? -7.887 13.498 8.270 1.00 93.50 182 SER A C 1
ATOM 1443 O O . SER A 1 182 ? -8.135 14.663 8.589 1.00 93.50 182 SER A O 1
ATOM 1445 N N . PHE A 1 183 ? -8.396 12.468 8.952 1.00 94.62 183 PHE A N 1
ATOM 1446 C CA . PHE A 1 183 ? -9.331 12.616 10.062 1.00 94.62 183 PHE A CA 1
ATOM 1447 C C . PHE A 1 183 ? -8.596 12.901 11.379 1.00 94.62 183 PHE A C 1
ATOM 1449 O O . PHE A 1 183 ? -7.719 12.145 11.796 1.00 94.62 183 PHE A O 1
ATOM 1456 N N . MET A 1 184 ? -8.955 13.999 12.048 1.00 93.25 184 MET A N 1
ATOM 1457 C CA . MET A 1 184 ? -8.289 14.479 13.265 1.00 93.25 184 MET A CA 1
ATOM 1458 C C . MET A 1 184 ? -9.273 14.618 14.428 1.00 93.25 184 MET A C 1
ATOM 1460 O O . MET A 1 184 ? -10.431 14.966 14.225 1.00 93.25 184 MET A O 1
ATOM 1464 N N . SER A 1 185 ? -8.804 14.460 15.666 1.00 94.00 185 SER A N 1
ATOM 1465 C CA . SER A 1 185 ? -9.649 14.592 16.867 1.00 94.00 185 SER A CA 1
ATOM 1466 C C . SER A 1 185 ? -10.411 15.920 16.951 1.00 94.00 185 SER A C 1
ATOM 1468 O O . SER A 1 185 ? -11.526 15.960 17.455 1.00 94.00 185 SER A O 1
ATOM 1470 N N . LYS A 1 186 ? -9.867 17.001 16.375 1.00 94.56 186 LYS A N 1
ATOM 1471 C CA . LYS A 1 186 ? -10.502 18.329 16.338 1.00 94.56 186 LYS A CA 1
ATOM 1472 C C . LYS A 1 186 ? -11.855 18.360 15.610 1.00 94.56 186 LYS A C 1
ATOM 1474 O O . LYS A 1 186 ? -12.587 19.330 15.782 1.00 94.56 186 LYS A O 1
ATOM 1479 N N . VAL A 1 187 ? -12.202 17.351 14.807 1.00 94.31 187 VAL A N 1
ATOM 1480 C CA . VAL A 1 187 ? -13.520 17.278 14.145 1.00 94.31 187 VAL A CA 1
ATOM 1481 C C . VAL A 1 187 ? -14.564 16.468 14.924 1.00 94.31 187 VAL A C 1
ATOM 1483 O O . VAL A 1 187 ? -15.709 16.415 14.490 1.00 94.31 187 VAL A O 1
ATOM 1486 N N . MET A 1 188 ? -14.191 15.855 16.052 1.00 95.19 188 MET A N 1
ATOM 1487 C CA . MET A 1 188 ? -15.096 15.087 16.914 1.00 95.19 188 MET A CA 1
ATOM 1488 C C . MET A 1 188 ? -15.344 15.812 18.229 1.00 95.19 188 MET A C 1
ATOM 1490 O O . MET A 1 188 ? -14.397 16.166 18.932 1.00 95.19 188 MET A O 1
ATOM 1494 N N . GLU A 1 189 ? -16.608 15.984 18.599 1.00 95.19 189 GLU A N 1
ATOM 1495 C CA . GLU A 1 189 ? -16.983 16.658 19.843 1.00 95.19 189 GLU A CA 1
ATOM 1496 C C . GLU A 1 189 ? -16.584 15.839 21.076 1.00 95.19 189 GLU A C 1
ATOM 1498 O O . GLU A 1 189 ? -16.047 16.387 22.038 1.00 95.19 189 GLU A O 1
ATOM 1503 N N . SER A 1 190 ? -16.732 14.513 21.018 1.00 93.81 190 SER A N 1
ATOM 1504 C CA . SER A 1 190 ? -16.356 13.593 22.105 1.00 93.81 190 SER A CA 1
ATOM 1505 C C . SER A 1 190 ? -14.855 13.599 22.429 1.00 93.81 190 SER A C 1
ATOM 1507 O O . SER A 1 190 ? -14.453 13.160 23.504 1.00 93.81 190 SER A O 1
ATOM 1509 N N . LEU A 1 191 ? -14.021 14.143 21.534 1.00 95.06 191 LEU A N 1
ATOM 1510 C CA . LEU A 1 191 ? -12.580 14.336 21.728 1.00 95.06 191 LEU A CA 1
ATOM 1511 C C . LEU A 1 191 ? -12.205 15.799 22.035 1.00 95.06 191 LEU A C 1
ATOM 1513 O O . LEU A 1 191 ? -11.031 16.165 21.957 1.00 95.06 191 LEU A O 1
ATOM 1517 N N . GLY A 1 192 ? -13.184 16.648 22.369 1.00 94.50 192 GLY A N 1
ATOM 1518 C CA . GLY A 1 192 ? -12.989 18.078 22.635 1.00 94.50 192 GLY A CA 1
ATOM 1519 C C . GLY A 1 192 ? -12.814 18.931 21.373 1.00 94.50 192 GLY A C 1
ATOM 1520 O O . GLY A 1 192 ? -12.258 20.029 21.435 1.00 94.50 192 GLY A O 1
ATOM 1521 N N . GLY A 1 193 ? -13.230 18.411 20.218 1.00 95.38 193 GLY A N 1
ATOM 1522 C CA . GLY A 1 193 ? -13.212 19.096 18.933 1.00 95.38 193 GLY A CA 1
ATOM 1523 C C . GLY A 1 193 ? -14.427 19.996 18.690 1.00 95.38 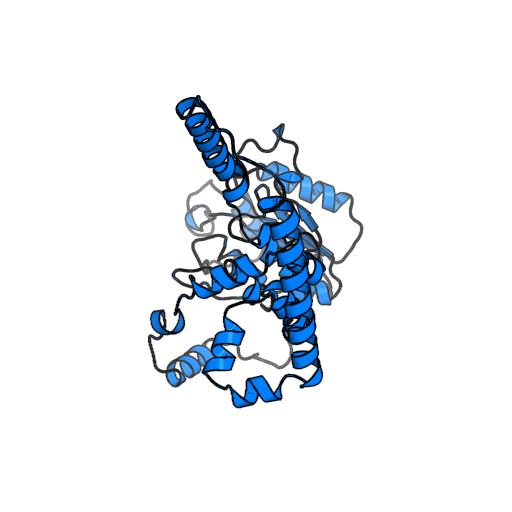193 GLY A C 1
ATOM 1524 O O . GLY A 1 193 ? -15.124 20.430 19.602 1.00 95.38 193 GLY A O 1
ATOM 1525 N N . MET A 1 194 ? -14.657 20.316 17.419 1.00 95.31 194 MET A N 1
ATOM 1526 C CA . MET A 1 194 ? -15.750 21.177 16.967 1.00 95.31 194 MET A CA 1
ATOM 1527 C C . MET A 1 194 ? -17.097 20.451 17.052 1.00 95.31 194 MET A C 1
ATOM 1529 O O . MET A 1 194 ? -17.247 19.357 16.509 1.00 95.31 194 MET A O 1
ATOM 1533 N N . SER A 1 195 ? -18.087 21.099 17.669 1.00 94.12 195 SER A N 1
ATOM 1534 C CA . SER A 1 195 ? -19.448 20.565 17.762 1.00 94.12 195 SER A CA 1
ATOM 1535 C C . SER A 1 195 ? -20.136 20.509 16.395 1.00 94.12 195 SER A C 1
ATOM 1537 O O . SER A 1 195 ? -19.952 21.390 15.551 1.00 94.12 195 SER A O 1
ATOM 1539 N N . GLY A 1 196 ? -20.931 19.459 16.175 1.00 94.69 196 GLY A N 1
ATOM 1540 C CA . GLY A 1 196 ? -21.775 19.313 14.986 1.00 94.69 196 GLY A CA 1
ATOM 1541 C C . GLY A 1 196 ? -21.056 18.922 13.688 1.00 94.69 196 GLY A C 1
ATOM 1542 O O . GLY A 1 196 ? -21.692 18.932 12.636 1.00 94.69 196 GLY A O 1
ATOM 1543 N N . VAL A 1 197 ? -19.763 18.570 13.726 1.00 95.44 197 VAL A N 1
ATOM 1544 C CA . VAL A 1 197 ? -18.990 18.213 12.519 1.00 95.44 197 VAL A CA 1
ATOM 1545 C C . VAL A 1 197 ? -19.055 16.711 12.227 1.00 95.44 197 VAL A C 1
ATOM 1547 O O . VAL A 1 197 ? -19.629 16.305 11.220 1.00 95.44 197 VAL A O 1
ATOM 1550 N N . ALA A 1 198 ? -18.508 15.862 13.102 1.00 95.50 198 ALA A N 1
ATOM 1551 C CA . ALA A 1 198 ? -18.467 14.410 12.907 1.00 95.50 198 ALA A CA 1
ATOM 1552 C C . ALA A 1 198 ? -19.552 13.669 13.713 1.00 95.50 198 ALA A C 1
ATOM 1554 O O . ALA A 1 198 ? -19.279 12.641 14.327 1.00 95.50 198 ALA A O 1
ATOM 1555 N N . VAL A 1 199 ? -20.800 14.153 13.673 1.00 95.69 199 VAL A N 1
ATOM 1556 C CA . VAL A 1 199 ? -21.918 13.687 14.529 1.00 95.69 199 VAL A CA 1
ATOM 1557 C C . VAL A 1 199 ? -22.118 12.165 14.502 1.00 95.69 199 VAL A C 1
ATOM 1559 O O . VAL A 1 199 ? -22.310 11.537 15.541 1.00 95.69 199 VAL A O 1
ATOM 1562 N N . ASN A 1 200 ? -22.036 11.544 13.322 1.00 95.31 200 ASN A N 1
ATOM 1563 C CA . ASN A 1 200 ? -22.175 10.089 13.201 1.00 95.31 200 ASN A CA 1
ATOM 1564 C C . ASN A 1 200 ? -20.988 9.336 13.819 1.00 95.31 200 ASN A C 1
ATOM 1566 O O . ASN A 1 200 ? -21.174 8.261 14.381 1.00 95.31 200 ASN A O 1
ATOM 1570 N N . MET A 1 201 ? -19.779 9.898 13.743 1.00 95.12 201 MET A N 1
ATOM 1571 C CA . MET A 1 201 ? -18.595 9.306 14.367 1.00 95.12 201 MET A CA 1
ATOM 1572 C C . MET A 1 201 ? -18.634 9.459 15.889 1.00 95.12 201 MET A C 1
ATOM 1574 O O . MET A 1 201 ? -18.289 8.520 16.598 1.00 95.12 201 MET A O 1
ATOM 1578 N N . ASP A 1 202 ? -19.113 10.599 16.396 1.00 95.25 202 ASP A N 1
ATOM 1579 C CA . ASP A 1 202 ? -19.339 10.799 17.832 1.00 95.25 202 ASP A CA 1
ATOM 1580 C C . ASP A 1 202 ? -20.345 9.780 18.383 1.00 95.25 202 ASP A C 1
ATOM 1582 O O . ASP A 1 202 ? -20.118 9.189 19.439 1.00 95.25 202 ASP A O 1
ATOM 1586 N N . LYS A 1 203 ? -21.417 9.486 17.635 1.00 95.38 203 LYS A N 1
ATOM 1587 C CA . LYS A 1 203 ? -22.361 8.422 17.998 1.00 95.38 203 LYS A CA 1
ATOM 1588 C C . LYS A 1 203 ? -21.680 7.049 18.082 1.00 95.38 203 LYS A C 1
ATOM 1590 O O . LYS A 1 203 ? -21.848 6.361 19.084 1.00 95.38 203 LYS A O 1
ATOM 1595 N N . LEU A 1 204 ? -20.881 6.677 17.078 1.00 94.50 204 LEU A N 1
ATOM 1596 C CA . LEU A 1 204 ? -20.133 5.410 17.083 1.00 94.50 204 LEU A CA 1
ATOM 1597 C C . LEU A 1 204 ? -19.142 5.324 18.253 1.00 94.50 204 LEU A C 1
ATOM 1599 O O . LEU A 1 204 ? -18.997 4.262 18.856 1.00 94.50 204 LEU A O 1
ATOM 1603 N N . GLY A 1 205 ? -18.494 6.437 18.606 1.00 93.56 205 GLY A N 1
ATOM 1604 C CA . GLY A 1 205 ? -17.597 6.513 19.760 1.00 93.56 205 GLY A CA 1
ATOM 1605 C C . GLY A 1 205 ? -18.293 6.220 21.094 1.00 93.56 205 GLY A C 1
ATOM 1606 O O . GLY A 1 205 ? -17.672 5.634 21.975 1.00 93.56 205 GLY A O 1
ATOM 1607 N N . ASN A 1 206 ? -19.580 6.561 21.220 1.00 92.00 206 ASN A N 1
ATOM 1608 C CA . ASN A 1 206 ? -20.383 6.305 22.423 1.00 92.00 206 ASN A CA 1
ATOM 1609 C C . ASN A 1 206 ? -20.938 4.871 22.503 1.00 92.00 206 ASN A C 1
ATOM 1611 O O . ASN A 1 206 ? -21.266 4.404 23.591 1.00 92.00 206 ASN A O 1
ATOM 1615 N N . GLU A 1 207 ? -21.074 4.182 21.369 1.00 95.69 207 GLU A N 1
ATOM 1616 C CA . GLU A 1 207 ? -21.585 2.804 21.294 1.00 95.69 207 GLU A CA 1
ATOM 1617 C C . GLU A 1 207 ? -20.465 1.748 21.362 1.00 95.69 207 GLU A C 1
ATOM 1619 O O . GLU A 1 207 ? -20.738 0.566 21.578 1.00 95.69 207 GLU A O 1
ATOM 1624 N N . GLY A 1 208 ? -19.205 2.158 21.176 1.00 92.00 208 GLY A N 1
ATOM 1625 C CA . GLY A 1 208 ? -18.044 1.273 21.098 1.00 92.00 208 GLY A CA 1
ATOM 1626 C C . GLY A 1 208 ? -16.915 1.622 22.068 1.00 92.00 208 GLY A C 1
ATOM 1627 O O . GLY A 1 208 ? -17.107 2.247 23.108 1.00 92.00 208 GLY A O 1
ATOM 1628 N N . VAL A 1 209 ? -15.702 1.186 21.719 1.00 93.31 209 VAL A N 1
ATOM 1629 C CA . VAL A 1 209 ? -14.481 1.515 22.465 1.00 93.31 209 VAL A CA 1
ATOM 1630 C C . VAL A 1 209 ? -13.778 2.679 21.777 1.00 93.31 209 VAL A C 1
ATOM 1632 O O . VAL A 1 209 ? -13.196 2.516 20.704 1.00 93.31 209 VAL A O 1
ATOM 1635 N N . LEU A 1 210 ? -13.814 3.850 22.410 1.00 95.25 210 LEU A N 1
ATOM 1636 C CA . LEU A 1 210 ? -13.116 5.047 21.951 1.00 95.25 210 LEU A CA 1
ATOM 1637 C C . LEU A 1 210 ? -11.774 5.205 22.674 1.00 95.25 210 LEU A C 1
ATOM 1639 O O . LEU A 1 210 ? -11.718 5.317 23.897 1.00 95.25 210 LEU A O 1
ATOM 1643 N N . PHE A 1 211 ? -10.686 5.281 21.909 1.00 95.38 211 PHE A N 1
ATOM 1644 C CA . PHE A 1 211 ? -9.366 5.622 22.438 1.00 95.38 211 PHE A CA 1
ATOM 1645 C C . PHE A 1 211 ? -9.149 7.137 22.371 1.00 95.38 211 PHE A C 1
ATOM 1647 O O . PHE A 1 211 ? -8.898 7.693 21.304 1.00 95.38 211 PHE A O 1
ATOM 1654 N N . THR A 1 212 ? -9.201 7.811 23.520 1.00 95.19 212 THR A N 1
ATOM 1655 C CA . THR A 1 212 ? -9.049 9.276 23.621 1.00 95.19 212 THR A CA 1
ATOM 1656 C C . THR A 1 212 ? -7.602 9.756 23.487 1.00 95.19 212 THR A C 1
ATOM 1658 O O . THR A 1 212 ? -7.354 10.923 23.199 1.00 95.19 212 THR A O 1
ATOM 1661 N N . ASN A 1 213 ? -6.635 8.854 23.668 1.00 94.25 213 ASN A N 1
ATOM 1662 C CA . ASN A 1 213 ? -5.199 9.119 23.562 1.00 94.25 213 ASN A CA 1
ATOM 1663 C C . ASN A 1 213 ? -4.580 8.296 22.425 1.00 94.25 213 ASN A C 1
ATOM 1665 O O . ASN A 1 213 ? -3.615 7.560 22.619 1.00 94.25 213 ASN A O 1
ATOM 1669 N N . PHE A 1 214 ? -5.175 8.404 21.237 1.00 93.50 214 PHE A N 1
ATOM 1670 C CA . PHE A 1 214 ? -4.726 7.719 20.031 1.00 93.50 214 PHE A CA 1
ATOM 1671 C C . PHE A 1 214 ? -4.029 8.698 19.084 1.00 93.50 214 PHE A C 1
ATOM 1673 O O . PHE A 1 214 ? -4.617 9.688 18.650 1.00 93.50 214 PHE A O 1
ATOM 1680 N N . TYR A 1 215 ? -2.766 8.422 18.760 1.00 93.44 215 TYR A N 1
ATOM 1681 C CA . TYR A 1 215 ? -1.932 9.315 17.960 1.00 93.44 215 TYR A CA 1
ATOM 1682 C C . TYR A 1 215 ? -1.541 8.650 16.649 1.00 93.44 215 TYR A C 1
ATOM 1684 O O . TYR A 1 215 ? -1.037 7.526 16.624 1.00 93.44 215 TYR A O 1
ATOM 1692 N N . ALA A 1 216 ? -1.736 9.376 15.550 1.00 93.00 216 ALA A N 1
ATOM 1693 C CA . ALA A 1 216 ? -1.264 8.933 14.254 1.00 93.00 216 ALA A CA 1
ATOM 1694 C C . ALA A 1 216 ? 0.265 8.827 14.270 1.00 93.00 216 ALA A C 1
ATOM 1696 O O . ALA A 1 216 ? 0.973 9.749 14.673 1.00 93.00 216 ALA A O 1
ATOM 1697 N N . ASN A 1 217 ? 0.778 7.705 13.773 1.00 90.94 217 ASN A N 1
ATOM 1698 C CA . ASN A 1 217 ? 2.216 7.488 13.676 1.00 90.94 217 ASN A CA 1
ATOM 1699 C C . ASN A 1 217 ? 2.870 8.406 12.618 1.00 90.94 217 ASN A C 1
ATOM 1701 O O . ASN A 1 217 ? 4.071 8.668 12.637 1.00 90.94 217 ASN A O 1
ATOM 1705 N N . SER A 1 218 ? 2.072 8.923 11.678 1.00 91.38 218 SER A N 1
ATOM 1706 C CA . SER A 1 218 ? 2.517 9.884 10.677 1.00 91.38 218 SER A CA 1
ATOM 1707 C C . SER A 1 218 ? 1.371 10.745 10.156 1.00 91.38 218 SER A C 1
ATOM 1709 O O . SER A 1 218 ? 0.208 10.386 10.289 1.00 91.38 218 SER A O 1
ATOM 1711 N N . PHE A 1 219 ? 1.718 11.844 9.487 1.00 89.12 219 PHE A N 1
ATOM 1712 C CA . PHE A 1 219 ? 0.784 12.767 8.828 1.00 89.12 219 PHE A CA 1
ATOM 1713 C C . PHE A 1 219 ? 0.540 12.432 7.344 1.00 89.12 219 PHE A C 1
ATOM 1715 O O . PHE A 1 219 ? -0.034 13.235 6.615 1.00 89.12 219 PHE A O 1
ATOM 1722 N N . ARG A 1 220 ? 1.034 11.283 6.862 1.00 91.88 220 ARG A N 1
ATOM 1723 C CA . ARG A 1 220 ? 0.872 10.843 5.470 1.00 91.88 220 ARG A CA 1
ATOM 1724 C C . ARG A 1 220 ? 0.297 9.436 5.378 1.00 91.88 220 ARG A C 1
ATOM 1726 O O . ARG A 1 220 ? 0.753 8.534 6.085 1.00 91.88 220 ARG A O 1
ATOM 1733 N N . THR A 1 221 ? -0.594 9.237 4.414 1.00 92.88 221 THR A N 1
ATOM 1734 C CA . THR A 1 221 ? -1.249 7.965 4.085 1.00 92.88 221 THR A CA 1
ATOM 1735 C C . THR A 1 221 ? -0.258 6.820 3.868 1.00 92.88 221 THR A C 1
ATOM 1737 O O . THR A 1 221 ? -0.380 5.771 4.492 1.00 92.88 221 THR A O 1
ATOM 1740 N N . ASP A 1 222 ? 0.801 7.035 3.075 1.00 92.50 222 ASP A N 1
ATOM 1741 C CA . ASP A 1 222 ? 1.823 6.024 2.742 1.00 92.50 222 ASP A CA 1
ATOM 1742 C C . ASP A 1 222 ? 2.678 5.569 3.936 1.00 92.50 222 ASP A C 1
ATOM 1744 O O . ASP A 1 222 ? 3.531 4.693 3.810 1.00 92.50 222 ASP A O 1
ATOM 1748 N N . ARG A 1 223 ? 2.495 6.179 5.104 1.00 93.69 223 ARG A N 1
ATOM 1749 C CA . ARG A 1 223 ? 3.131 5.778 6.362 1.00 93.69 223 ARG A CA 1
ATOM 1750 C C . ARG A 1 223 ? 2.088 5.292 7.364 1.00 93.69 223 ARG A C 1
ATOM 1752 O O . ARG A 1 223 ? 2.321 4.292 8.035 1.00 93.69 223 ARG A O 1
ATOM 1759 N N . GLY A 1 224 ? 0.927 5.950 7.411 1.00 93.94 224 GLY A N 1
ATOM 1760 C CA . GLY A 1 224 ? -0.215 5.541 8.227 1.00 93.94 224 GLY A CA 1
ATOM 1761 C C . GLY A 1 224 ? -0.703 4.133 7.890 1.00 93.94 224 GLY A C 1
ATOM 1762 O O . GLY A 1 224 ? -0.871 3.324 8.794 1.00 93.94 224 GLY A O 1
ATOM 1763 N N . LEU A 1 225 ? -0.827 3.792 6.602 1.00 95.38 225 LEU A N 1
ATOM 1764 C CA . LEU A 1 225 ? -1.258 2.455 6.173 1.00 95.38 225 LEU A CA 1
ATOM 1765 C C . LEU A 1 225 ? -0.314 1.349 6.652 1.00 95.38 225 LEU A C 1
ATOM 1767 O O . LEU A 1 225 ? -0.764 0.301 7.110 1.00 95.38 225 LEU A O 1
ATOM 1771 N N . VAL A 1 226 ? 0.996 1.588 6.584 1.00 95.38 226 VAL A N 1
ATOM 1772 C CA . VAL A 1 226 ? 1.994 0.619 7.051 1.00 95.38 226 VAL A CA 1
ATOM 1773 C C . VAL A 1 226 ? 1.966 0.507 8.578 1.00 95.38 226 VAL A C 1
ATOM 1775 O O . VAL A 1 226 ? 2.078 -0.592 9.112 1.00 95.38 226 VAL A O 1
ATOM 1778 N N . ALA A 1 227 ? 1.755 1.610 9.297 1.00 94.56 227 ALA A N 1
ATOM 1779 C CA . ALA A 1 227 ? 1.588 1.562 10.747 1.00 94.56 227 ALA A CA 1
ATOM 1780 C C . ALA A 1 227 ? 0.340 0.755 11.149 1.00 94.56 227 ALA A C 1
ATOM 1782 O O . ALA A 1 227 ? 0.432 -0.105 12.019 1.00 94.56 227 ALA A O 1
ATOM 1783 N N . ILE A 1 228 ? -0.793 0.971 10.473 1.00 95.38 228 ILE A N 1
ATOM 1784 C CA . ILE A 1 228 ? -2.064 0.284 10.753 1.00 95.38 228 ILE A CA 1
ATOM 1785 C C . ILE A 1 228 ? -1.968 -1.214 10.440 1.00 95.38 228 ILE A C 1
ATOM 1787 O O . ILE A 1 228 ? -2.333 -2.044 11.267 1.00 95.38 228 ILE A O 1
ATOM 1791 N N . LEU A 1 229 ? -1.488 -1.576 9.246 1.00 96.31 229 LEU A N 1
ATOM 1792 C CA . LEU A 1 229 ? -1.541 -2.962 8.772 1.00 96.31 229 LEU A CA 1
ATOM 1793 C C . LEU A 1 229 ? -0.316 -3.789 9.168 1.00 96.31 229 LEU A C 1
ATOM 1795 O O . LEU A 1 229 ? -0.431 -5.004 9.315 1.00 96.31 229 LEU A O 1
ATOM 1799 N N . SER A 1 230 ? 0.846 -3.160 9.335 1.00 95.25 230 SER A N 1
ATOM 1800 C CA . SER A 1 230 ? 2.116 -3.839 9.625 1.00 95.25 230 SER A CA 1
ATOM 1801 C C . SER A 1 230 ? 2.690 -3.539 11.005 1.00 95.25 230 SER A C 1
ATOM 1803 O O . SER A 1 230 ? 3.720 -4.116 11.349 1.00 95.25 230 SER A O 1
ATOM 1805 N N . GLY A 1 231 ? 2.083 -2.640 11.787 1.00 92.12 231 GLY A N 1
ATOM 1806 C CA . GLY A 1 231 ? 2.652 -2.209 13.068 1.00 92.12 231 GLY A CA 1
ATOM 1807 C C . GLY A 1 231 ? 4.035 -1.569 12.916 1.00 92.12 231 GLY A C 1
ATOM 1808 O O . GLY A 1 231 ? 4.825 -1.563 13.855 1.00 92.12 231 GLY A O 1
ATOM 1809 N N . TYR A 1 232 ? 4.370 -1.086 11.715 1.00 91.69 232 TYR A N 1
ATOM 1810 C CA . TYR A 1 232 ? 5.704 -0.591 11.404 1.00 91.69 232 TYR A CA 1
ATOM 1811 C C . TYR A 1 232 ? 5.790 0.912 11.697 1.00 91.69 232 TYR A C 1
ATOM 1813 O O . TYR A 1 232 ? 5.060 1.686 11.067 1.00 91.69 232 TYR A O 1
ATOM 1821 N N . PRO A 1 233 ? 6.684 1.354 12.602 1.00 89.50 233 PRO A N 1
ATOM 1822 C CA . PRO A 1 233 ? 6.859 2.771 12.883 1.00 89.50 233 PRO A CA 1
ATOM 1823 C C . PRO A 1 233 ? 7.290 3.539 11.629 1.00 89.50 233 PRO A C 1
ATOM 1825 O O . PRO A 1 233 ? 8.154 3.101 10.866 1.00 89.50 233 PRO A O 1
ATOM 1828 N N . ALA A 1 234 ? 6.689 4.700 11.418 1.00 88.62 234 ALA A N 1
ATOM 1829 C CA . ALA A 1 234 ? 6.945 5.589 10.306 1.00 88.62 234 ALA A CA 1
ATOM 1830 C C . ALA A 1 234 ? 8.332 6.223 10.417 1.00 88.62 234 ALA A C 1
ATOM 1832 O O . ALA A 1 234 ? 8.783 6.634 11.486 1.00 88.62 234 ALA A O 1
ATOM 1833 N N . GLN A 1 235 ? 9.002 6.359 9.274 1.00 85.88 235 GLN A N 1
ATOM 1834 C CA . GLN A 1 235 ? 10.271 7.073 9.191 1.00 85.88 235 GLN A CA 1
ATOM 1835 C C . GLN A 1 235 ? 10.020 8.583 9.046 1.00 85.88 235 GLN A C 1
ATOM 1837 O O . GLN A 1 235 ? 9.045 8.984 8.399 1.00 85.88 235 GLN A O 1
ATOM 1842 N N . PRO A 1 236 ? 10.928 9.444 9.543 1.00 80.50 236 PRO A N 1
ATOM 1843 C CA . PRO A 1 236 ? 10.758 10.895 9.457 1.00 80.50 236 PRO A CA 1
ATOM 1844 C C . PRO A 1 236 ? 10.629 11.421 8.015 1.00 80.50 236 PRO A C 1
ATOM 1846 O O . PRO A 1 236 ? 9.692 12.155 7.685 1.00 80.50 236 PRO A O 1
ATOM 1849 N N . THR A 1 237 ? 11.536 11.021 7.116 1.00 80.44 237 THR A N 1
ATOM 1850 C CA . THR A 1 237 ? 11.653 11.621 5.768 1.00 80.44 237 THR A CA 1
ATOM 1851 C C . THR A 1 237 ? 11.190 10.714 4.632 1.00 80.44 237 THR A C 1
ATOM 1853 O O . THR A 1 237 ? 10.835 11.202 3.560 1.00 80.44 237 THR A O 1
ATOM 1856 N N . THR A 1 238 ? 11.115 9.402 4.852 1.00 85.56 238 THR A N 1
ATOM 1857 C CA . THR A 1 238 ? 10.816 8.423 3.801 1.00 85.56 238 THR A CA 1
ATOM 1858 C C . THR A 1 238 ? 9.609 7.556 4.155 1.00 85.56 238 THR A C 1
ATOM 1860 O O . THR A 1 238 ? 9.130 7.584 5.282 1.00 85.56 238 THR A O 1
ATOM 1863 N N . SER A 1 239 ? 9.071 6.834 3.176 1.00 89.50 239 SER A N 1
ATOM 1864 C CA . SER A 1 239 ? 8.117 5.748 3.416 1.00 89.50 239 SER A CA 1
ATOM 1865 C C . SER A 1 239 ? 8.762 4.447 2.972 1.00 89.50 239 SER A C 1
ATOM 1867 O O . SER A 1 239 ? 9.393 4.388 1.910 1.00 89.50 239 SER A O 1
ATOM 1869 N N . ILE A 1 240 ? 8.574 3.395 3.764 1.00 91.19 240 ILE A N 1
ATOM 1870 C CA . ILE A 1 240 ? 9.005 2.051 3.393 1.00 91.19 240 ILE A CA 1
ATOM 1871 C C . ILE A 1 240 ? 8.301 1.538 2.130 1.00 91.19 240 ILE A C 1
ATOM 1873 O O . ILE A 1 240 ? 8.893 0.737 1.416 1.00 91.19 240 ILE A O 1
ATOM 1877 N N . MET A 1 241 ? 7.119 2.062 1.775 1.00 91.44 241 MET A N 1
ATOM 1878 C CA . MET A 1 241 ? 6.403 1.706 0.539 1.00 91.44 241 MET A CA 1
ATOM 1879 C C . MET A 1 241 ? 7.173 2.080 -0.731 1.00 91.44 241 MET A C 1
ATOM 1881 O O . MET A 1 241 ? 6.961 1.488 -1.784 1.00 91.44 241 MET A O 1
ATOM 1885 N N . LYS A 1 242 ? 8.143 3.000 -0.647 1.00 87.31 242 LYS A N 1
ATOM 1886 C CA . LYS A 1 242 ? 9.084 3.261 -1.749 1.00 87.31 242 LYS A CA 1
ATOM 1887 C C . LYS A 1 242 ? 10.045 2.101 -2.021 1.00 87.31 242 LYS A C 1
ATOM 1889 O O . LYS A 1 242 ? 10.688 2.096 -3.062 1.00 87.31 242 LYS A O 1
ATOM 1894 N N . TYR A 1 243 ? 10.118 1.119 -1.124 1.00 87.19 243 TYR A N 1
ATOM 1895 C CA . TYR A 1 243 ? 11.003 -0.036 -1.211 1.00 87.19 243 TYR A CA 1
ATOM 1896 C C . TYR A 1 243 ? 10.185 -1.338 -1.254 1.00 87.19 243 TYR A C 1
ATOM 1898 O O . TYR A 1 243 ? 10.150 -2.054 -0.249 1.00 87.19 243 TYR A O 1
ATOM 1906 N N . PRO A 1 244 ? 9.574 -1.702 -2.404 1.00 87.38 244 PRO A N 1
ATOM 1907 C CA . PRO A 1 244 ? 8.795 -2.938 -2.550 1.00 87.38 244 PRO A CA 1
ATOM 1908 C C . PRO A 1 244 ? 9.518 -4.201 -2.051 1.00 87.38 244 PRO A C 1
ATOM 1910 O O . PRO A 1 244 ? 8.924 -5.058 -1.401 1.00 87.38 244 PRO A O 1
ATOM 1913 N N . LYS A 1 245 ? 10.843 -4.271 -2.261 1.00 83.88 245 LYS A N 1
ATOM 1914 C CA . LYS A 1 245 ? 11.719 -5.342 -1.751 1.00 83.88 245 LYS A CA 1
ATOM 1915 C C . LYS A 1 245 ? 11.679 -5.490 -0.223 1.00 83.88 245 LYS A C 1
ATOM 1917 O O . LYS A 1 245 ? 11.845 -6.595 0.282 1.00 83.88 245 LYS A O 1
ATOM 1922 N N . LYS A 1 246 ? 11.489 -4.394 0.516 1.00 88.31 246 LYS A N 1
ATOM 1923 C CA . LYS A 1 246 ? 11.368 -4.409 1.980 1.00 88.31 246 LYS A CA 1
ATOM 1924 C C . LYS A 1 246 ? 9.932 -4.680 2.411 1.00 88.31 246 LYS A C 1
ATOM 1926 O O . LYS A 1 246 ? 9.717 -5.461 3.332 1.00 88.31 246 LYS A O 1
ATOM 1931 N N . THR A 1 247 ? 8.945 -4.081 1.740 1.00 90.88 247 THR A N 1
ATOM 1932 C CA . THR A 1 247 ? 7.534 -4.282 2.099 1.00 90.88 247 THR A CA 1
ATOM 1933 C C . THR A 1 247 ? 7.054 -5.709 1.868 1.00 90.88 247 THR A C 1
ATOM 1935 O O . THR A 1 247 ? 6.222 -6.182 2.633 1.00 90.88 247 THR A O 1
ATOM 1938 N N . GLN A 1 248 ? 7.604 -6.434 0.886 1.00 89.12 248 GLN A N 1
ATOM 1939 C CA . GLN A 1 248 ? 7.260 -7.847 0.678 1.00 89.12 248 GLN A CA 1
ATOM 1940 C C . GLN A 1 248 ? 7.570 -8.731 1.893 1.00 89.12 248 GLN A C 1
ATOM 1942 O O . GLN A 1 248 ? 6.867 -9.710 2.121 1.00 89.12 248 GLN A O 1
ATOM 1947 N N . SER A 1 249 ? 8.566 -8.380 2.708 1.00 89.62 249 SER A N 1
ATOM 1948 C CA . SER A 1 249 ? 8.947 -9.135 3.906 1.00 89.62 249 SER A CA 1
ATOM 1949 C C . SER A 1 249 ? 8.379 -8.554 5.200 1.00 89.62 249 SER A C 1
ATOM 1951 O O . SER A 1 249 ? 8.607 -9.131 6.259 1.00 89.62 249 SER A O 1
ATOM 1953 N N . LEU A 1 250 ? 7.651 -7.432 5.150 1.00 92.50 250 LEU A N 1
ATOM 1954 C CA . LEU A 1 250 ? 7.070 -6.856 6.361 1.00 92.50 250 LEU A CA 1
ATOM 1955 C C . LEU A 1 250 ? 5.991 -7.784 6.936 1.00 92.50 250 LEU A C 1
ATOM 1957 O O . LEU A 1 250 ? 5.149 -8.281 6.178 1.00 92.50 250 LEU A O 1
ATOM 1961 N N . PRO A 1 251 ? 5.973 -8.005 8.262 1.00 92.69 251 PRO A N 1
ATOM 1962 C CA . PRO A 1 251 ? 4.826 -8.621 8.908 1.00 92.69 251 PRO A CA 1
ATOM 1963 C C . PRO A 1 251 ? 3.596 -7.727 8.715 1.00 92.69 251 PRO A C 1
ATOM 1965 O O . PRO A 1 251 ? 3.706 -6.508 8.599 1.00 92.69 251 PRO A O 1
ATOM 1968 N N . SER A 1 252 ? 2.415 -8.328 8.632 1.00 95.50 252 SER A N 1
ATOM 1969 C CA . SER A 1 252 ? 1.154 -7.586 8.612 1.00 95.50 252 SER A CA 1
ATOM 1970 C C . SER A 1 252 ? 0.026 -8.420 9.186 1.00 95.50 252 SER A C 1
ATOM 1972 O O . SER A 1 252 ? 0.003 -9.639 9.006 1.00 95.50 252 SER A O 1
ATOM 1974 N N . ILE A 1 253 ? -0.923 -7.756 9.847 1.00 95.81 253 ILE A N 1
ATOM 1975 C CA . ILE A 1 253 ? -2.139 -8.400 10.350 1.00 95.81 253 ILE A CA 1
ATOM 1976 C C . ILE A 1 253 ? -2.928 -9.034 9.204 1.00 95.81 253 ILE A C 1
ATOM 1978 O O . ILE A 1 253 ? -3.423 -10.149 9.338 1.00 95.81 253 ILE A O 1
ATOM 1982 N N . SER A 1 254 ? -2.954 -8.377 8.043 1.00 96.69 254 SER A N 1
ATOM 1983 C CA . SER A 1 254 ? -3.576 -8.900 6.833 1.00 96.69 254 SER A CA 1
ATOM 1984 C C . SER A 1 254 ? -2.929 -10.216 6.398 1.00 96.69 254 SER A C 1
ATOM 1986 O O . SER A 1 254 ? -3.633 -11.199 6.182 1.00 96.69 254 SER A O 1
ATOM 1988 N N . ARG A 1 255 ? -1.594 -10.312 6.365 1.00 94.88 255 ARG A N 1
ATOM 1989 C CA . ARG A 1 255 ? -0.928 -11.571 6.001 1.00 94.88 255 ARG A CA 1
ATOM 1990 C C . ARG A 1 255 ? -1.191 -12.674 7.024 1.00 94.88 255 ARG A C 1
ATOM 1992 O O . ARG A 1 255 ? -1.426 -13.812 6.628 1.00 94.88 255 ARG A O 1
ATOM 1999 N N . SER A 1 256 ? -1.200 -12.345 8.315 1.00 95.62 256 SER A N 1
ATOM 2000 C CA . SER A 1 256 ? -1.566 -13.301 9.366 1.00 95.62 256 SER A CA 1
ATOM 2001 C C . SER A 1 256 ? -2.993 -13.829 9.181 1.00 95.62 256 SER A C 1
ATOM 2003 O O . SER A 1 256 ? -3.205 -15.039 9.229 1.00 95.62 256 SER A O 1
ATOM 2005 N N . LEU A 1 257 ? -3.958 -12.954 8.881 1.00 95.88 257 LEU A N 1
ATOM 2006 C CA . LEU A 1 257 ? -5.348 -13.343 8.619 1.00 95.88 257 LEU A CA 1
ATOM 2007 C C . LEU A 1 257 ? -5.493 -14.144 7.317 1.00 95.88 257 LEU A C 1
ATOM 2009 O O . LEU A 1 257 ? -6.192 -15.157 7.296 1.00 95.88 257 LEU A O 1
ATOM 2013 N N . LYS A 1 258 ? -4.774 -13.773 6.251 1.00 95.56 258 LYS A N 1
ATOM 2014 C CA . LYS A 1 258 ? -4.727 -14.542 4.997 1.00 95.56 258 LYS A CA 1
ATOM 2015 C C . LYS A 1 258 ? -4.210 -15.959 5.233 1.00 95.56 258 LYS A C 1
ATOM 2017 O O . LYS A 1 258 ? -4.826 -16.913 4.768 1.00 95.56 258 LYS A O 1
ATOM 2022 N N . ASN A 1 259 ? -3.128 -16.105 6.001 1.00 95.06 259 ASN A N 1
ATOM 2023 C CA . ASN A 1 259 ? -2.575 -17.408 6.383 1.00 95.06 259 ASN A CA 1
ATOM 2024 C C . ASN A 1 259 ? -3.545 -18.216 7.258 1.00 95.06 259 ASN A C 1
ATOM 2026 O O . ASN A 1 259 ? -3.580 -19.439 7.161 1.00 95.06 259 ASN A O 1
ATOM 2030 N N . ALA A 1 260 ? -4.368 -17.543 8.066 1.00 94.75 260 ALA A N 1
ATOM 2031 C CA . ALA A 1 260 ? -5.459 -18.172 8.806 1.00 94.75 260 ALA A CA 1
ATOM 2032 C C . ALA A 1 260 ? -6.665 -18.547 7.916 1.00 94.75 260 ALA A C 1
ATOM 2034 O O . ALA A 1 260 ? -7.609 -19.171 8.399 1.00 94.75 260 ALA A O 1
ATOM 2035 N N . GLY A 1 261 ? -6.660 -18.207 6.623 1.00 95.56 261 GLY A N 1
ATOM 2036 C CA . GLY A 1 261 ? -7.700 -18.560 5.653 1.00 95.56 261 GLY A CA 1
ATOM 2037 C C . GLY A 1 261 ? -8.787 -17.502 5.453 1.00 95.56 261 GLY A C 1
ATOM 2038 O O . GLY A 1 261 ? -9.845 -17.836 4.928 1.00 95.56 261 GLY A O 1
ATOM 2039 N N . TYR A 1 262 ? -8.558 -16.257 5.877 1.00 96.88 262 TYR A N 1
ATOM 2040 C CA . TYR A 1 262 ? -9.491 -15.156 5.633 1.00 96.88 262 TYR A CA 1
ATOM 2041 C C . TYR A 1 262 ? -9.472 -14.721 4.161 1.00 96.88 262 TYR A C 1
ATOM 2043 O O . TYR A 1 262 ? -8.409 -14.684 3.530 1.00 96.88 262 TYR A O 1
ATOM 2051 N N . ASP A 1 263 ? -10.632 -14.335 3.623 1.00 95.62 263 ASP A N 1
ATOM 2052 C CA . ASP A 1 263 ? -10.686 -13.590 2.360 1.00 95.62 263 ASP A CA 1
ATOM 2053 C C . ASP A 1 263 ? -10.340 -12.118 2.593 1.00 95.62 263 ASP A C 1
ATOM 2055 O O . ASP A 1 263 ? -10.849 -11.497 3.524 1.00 95.62 263 ASP A O 1
ATOM 2059 N N . LEU A 1 264 ? -9.439 -11.565 1.781 1.00 96.94 264 LEU A N 1
ATOM 2060 C CA . LEU A 1 264 ? -8.893 -10.228 1.997 1.00 96.94 264 LEU A CA 1
ATOM 2061 C C . LEU A 1 264 ? -9.191 -9.309 0.825 1.00 96.94 264 LEU A C 1
ATOM 2063 O O . LEU A 1 264 ? -8.735 -9.550 -0.299 1.00 96.94 264 LEU A O 1
ATOM 2067 N N . GLN A 1 265 ? -9.866 -8.202 1.122 1.00 97.12 265 GLN A N 1
ATOM 2068 C CA . GLN A 1 265 ? -10.233 -7.210 0.121 1.00 97.12 265 GLN A CA 1
ATOM 2069 C C . GLN A 1 265 ? -9.934 -5.787 0.591 1.00 97.12 265 GLN A C 1
ATOM 2071 O O . GLN A 1 265 ? -10.097 -5.455 1.766 1.00 97.12 265 GLN A O 1
ATOM 2076 N N . TYR A 1 266 ? -9.498 -4.946 -0.342 1.00 98.06 266 TYR A N 1
ATOM 2077 C CA . TYR A 1 266 ? -9.190 -3.540 -0.106 1.00 98.06 266 TYR A CA 1
ATOM 2078 C C . TYR A 1 266 ? -10.030 -2.659 -1.028 1.00 98.06 266 TYR A C 1
ATOM 2080 O O . TYR A 1 266 ? -10.051 -2.888 -2.234 1.00 98.06 266 TYR A O 1
ATOM 2088 N N . TYR A 1 267 ? -10.685 -1.647 -0.472 1.00 98.25 267 TYR A N 1
ATOM 2089 C CA . TYR A 1 267 ? -11.582 -0.731 -1.166 1.00 98.25 267 TYR A CA 1
ATOM 2090 C C . TYR A 1 267 ? -11.023 0.685 -1.080 1.00 98.25 267 TYR A C 1
ATOM 2092 O O . TYR A 1 267 ? -10.817 1.219 0.012 1.00 98.25 267 TYR A O 1
ATOM 2100 N N . TYR A 1 268 ? -10.782 1.297 -2.236 1.00 97.44 268 TYR A N 1
ATOM 2101 C CA . TYR A 1 268 ? -10.247 2.646 -2.343 1.00 97.44 268 TYR A CA 1
ATOM 2102 C C . TYR A 1 268 ? -10.849 3.368 -3.547 1.00 97.44 268 TYR A C 1
ATOM 2104 O O . TYR A 1 268 ? -10.918 2.814 -4.639 1.00 97.44 268 TYR A O 1
ATOM 2112 N N . GLY A 1 269 ? -11.277 4.619 -3.372 1.00 95.50 269 GLY A N 1
ATOM 2113 C CA . GLY A 1 269 ? -11.838 5.405 -4.477 1.00 95.50 269 GLY A CA 1
ATOM 2114 C C . GLY A 1 269 ? -10.790 5.862 -5.492 1.00 95.50 269 GLY A C 1
ATOM 2115 O O . GLY A 1 269 ? -11.127 6.120 -6.650 1.00 95.50 269 GLY A O 1
ATOM 2116 N N 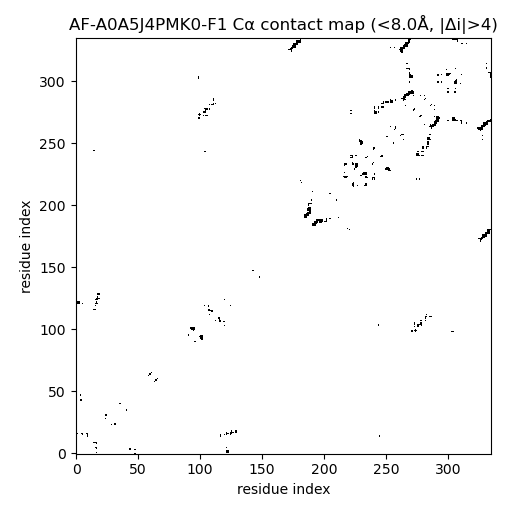. GLY A 1 270 ? -9.529 5.954 -5.066 1.00 93.19 270 GLY A N 1
ATOM 2117 C CA . GLY A 1 270 ? -8.436 6.513 -5.849 1.00 93.19 270 GLY A CA 1
ATOM 2118 C C . GLY A 1 270 ? -7.537 5.501 -6.542 1.00 93.19 270 GLY A C 1
ATOM 2119 O O . GLY A 1 270 ? -7.805 4.301 -6.619 1.00 93.19 270 GLY A O 1
ATOM 2120 N N . ASP A 1 271 ? -6.436 6.022 -7.076 1.00 92.06 271 ASP A N 1
ATOM 2121 C CA . ASP A 1 271 ? -5.440 5.235 -7.792 1.00 92.06 271 ASP A CA 1
ATOM 2122 C C . ASP A 1 271 ? -4.583 4.427 -6.810 1.00 92.06 271 ASP A C 1
ATOM 2124 O O . ASP A 1 271 ? -3.730 4.978 -6.109 1.00 92.06 271 ASP A O 1
ATOM 2128 N N . ALA A 1 272 ? -4.775 3.106 -6.777 1.00 92.56 272 ALA A N 1
ATOM 2129 C CA . ALA A 1 272 ? -4.003 2.236 -5.894 1.00 92.56 272 ALA A CA 1
ATOM 2130 C C . ALA A 1 272 ? -2.509 2.146 -6.264 1.00 92.56 272 ALA A C 1
ATOM 2132 O O . ALA A 1 272 ? -1.721 1.637 -5.476 1.00 92.56 272 ALA A O 1
ATOM 2133 N N . ASP A 1 273 ? -2.068 2.669 -7.411 1.00 89.19 273 ASP A N 1
ATOM 2134 C CA . ASP A 1 273 ? -0.642 2.778 -7.735 1.00 89.19 273 ASP A CA 1
ATOM 2135 C C . ASP A 1 273 ? 0.007 4.011 -7.074 1.00 89.19 273 ASP A C 1
ATOM 2137 O O . ASP A 1 273 ? 1.237 4.137 -7.064 1.00 89.19 273 ASP A O 1
ATOM 2141 N N . PHE A 1 274 ? -0.781 4.933 -6.508 1.00 86.31 274 PHE A N 1
ATOM 2142 C CA . PHE A 1 274 ? -0.263 6.131 -5.855 1.00 86.31 274 PHE A CA 1
ATOM 2143 C C . PHE A 1 274 ? 0.667 5.763 -4.691 1.00 86.31 274 PHE A C 1
ATOM 2145 O O . PHE A 1 274 ? 0.351 4.937 -3.834 1.00 86.31 274 PHE A O 1
ATOM 2152 N N . THR A 1 275 ? 1.863 6.361 -4.670 1.00 84.50 275 THR A N 1
ATOM 2153 C CA . THR A 1 275 ? 2.892 6.137 -3.631 1.00 84.50 275 THR A CA 1
ATOM 2154 C C . THR A 1 275 ? 3.246 4.665 -3.372 1.00 84.50 275 THR A C 1
ATOM 2156 O O . THR A 1 275 ? 3.622 4.299 -2.265 1.00 84.50 275 THR A O 1
ATOM 2159 N N . ASN A 1 276 ? 3.183 3.829 -4.411 1.00 89.62 276 ASN A N 1
ATOM 2160 C CA . ASN A 1 276 ? 3.444 2.391 -4.359 1.00 89.62 276 ASN A CA 1
ATOM 2161 C C . ASN A 1 276 ? 2.460 1.545 -3.521 1.00 89.62 276 ASN A C 1
ATOM 2163 O O . ASN A 1 276 ? 2.810 0.458 -3.049 1.00 89.62 276 ASN A O 1
ATOM 2167 N N . MET A 1 277 ? 1.220 2.003 -3.348 1.00 94.31 277 MET A N 1
ATOM 2168 C CA . MET A 1 277 ? 0.242 1.307 -2.510 1.00 94.31 277 MET A CA 1
ATOM 2169 C C . MET A 1 277 ? -0.101 -0.106 -2.978 1.00 94.31 277 MET A C 1
ATOM 2171 O O . MET A 1 277 ? -0.092 -1.026 -2.163 1.00 94.31 277 MET A O 1
ATOM 2175 N N . ARG A 1 278 ? -0.287 -0.329 -4.278 1.00 94.69 278 ARG A N 1
ATOM 2176 C CA . ARG A 1 278 ? -0.637 -1.648 -4.812 1.00 94.69 278 ARG A CA 1
ATOM 2177 C C . ARG A 1 278 ? 0.425 -2.698 -4.502 1.00 94.69 278 ARG A C 1
ATOM 2179 O O . ARG A 1 278 ? 0.065 -3.789 -4.074 1.00 94.69 278 ARG A O 1
ATOM 2186 N N . SER A 1 279 ? 1.718 -2.381 -4.637 1.00 93.62 279 SER A N 1
ATOM 2187 C CA . SER A 1 279 ? 2.778 -3.350 -4.310 1.00 93.62 279 SER A CA 1
ATOM 2188 C C . SER A 1 279 ? 2.767 -3.745 -2.834 1.00 93.62 279 SER A C 1
ATOM 2190 O O . SER A 1 279 ? 2.948 -4.922 -2.517 1.00 93.62 279 SER A O 1
ATOM 2192 N N . PHE A 1 280 ? 2.506 -2.789 -1.938 1.00 95.88 280 PHE A N 1
ATOM 2193 C CA . PHE A 1 280 ? 2.372 -3.041 -0.508 1.00 95.88 280 PHE A CA 1
ATOM 2194 C C . PHE A 1 280 ? 1.143 -3.900 -0.203 1.00 95.88 280 PHE A C 1
ATOM 2196 O O . PHE A 1 280 ? 1.289 -4.917 0.464 1.00 95.88 280 PHE A O 1
ATOM 2203 N N . LEU A 1 281 ? -0.034 -3.552 -0.730 1.00 96.56 281 LEU A N 1
ATOM 2204 C CA . LEU A 1 281 ? -1.281 -4.284 -0.482 1.00 96.56 281 LEU A CA 1
ATOM 2205 C C . LEU A 1 281 ? -1.229 -5.721 -1.018 1.00 96.56 281 LEU A C 1
ATOM 2207 O O . LEU A 1 281 ? -1.535 -6.663 -0.291 1.00 96.56 281 LEU A O 1
ATOM 2211 N N . VAL A 1 282 ? -0.766 -5.910 -2.257 1.00 95.31 282 VAL A N 1
ATOM 2212 C CA . VAL A 1 282 ? -0.580 -7.252 -2.835 1.00 95.31 282 VAL A CA 1
ATOM 2213 C C . VAL A 1 282 ? 0.397 -8.059 -1.985 1.00 95.31 282 VAL A C 1
ATOM 2215 O O . VAL A 1 282 ? 0.121 -9.203 -1.633 1.00 95.31 282 VAL A O 1
ATOM 2218 N N . SER A 1 283 ? 1.514 -7.446 -1.581 1.00 92.94 283 SER A N 1
ATOM 2219 C CA . SER A 1 283 ? 2.458 -8.095 -0.673 1.00 92.94 283 SER A CA 1
ATOM 2220 C C . SER A 1 283 ? 1.789 -8.469 0.650 1.00 92.94 283 SER A C 1
ATOM 2222 O O . SER A 1 283 ? 1.958 -9.587 1.125 1.00 92.94 283 SER A O 1
ATOM 2224 N N . ALA A 1 284 ? 0.994 -7.579 1.236 1.00 95.12 284 ALA A N 1
ATOM 2225 C CA . ALA A 1 284 ? 0.315 -7.776 2.511 1.00 95.12 284 ALA A CA 1
ATOM 2226 C C . ALA A 1 284 ? -0.805 -8.842 2.471 1.00 95.12 284 ALA A C 1
ATOM 2228 O O . ALA A 1 284 ? -1.391 -9.134 3.512 1.00 95.12 284 ALA A O 1
ATOM 2229 N N . GLY A 1 285 ? -1.068 -9.460 1.312 1.00 94.88 285 GLY A N 1
ATOM 2230 C CA . GLY A 1 285 ? -1.964 -10.611 1.160 1.00 94.88 285 GLY A CA 1
ATOM 2231 C C . GLY A 1 285 ? -3.361 -10.277 0.636 1.00 94.88 285 GLY A C 1
ATOM 2232 O O . GLY A 1 285 ? -4.216 -11.163 0.614 1.00 94.88 285 GLY A O 1
ATOM 2233 N N . PHE A 1 286 ? -3.604 -9.033 0.211 1.00 96.31 286 PHE A N 1
ATOM 2234 C CA . PHE A 1 286 ? -4.877 -8.646 -0.395 1.00 96.31 286 PHE A CA 1
ATOM 2235 C C . PHE A 1 286 ? -5.023 -9.263 -1.785 1.00 96.31 286 PHE A C 1
ATOM 2237 O O . PHE A 1 286 ? -4.258 -8.951 -2.696 1.00 96.31 286 PHE A O 1
ATOM 2244 N N . SER A 1 287 ? -6.027 -10.128 -1.936 1.00 90.69 287 SER A N 1
ATOM 2245 C CA . SER A 1 287 ? -6.346 -10.812 -3.193 1.00 90.69 287 SER A CA 1
ATOM 2246 C C . SER A 1 287 ? -7.152 -9.930 -4.143 1.00 90.69 287 SER A C 1
ATOM 2248 O O . SER A 1 287 ? -6.975 -9.993 -5.358 1.00 90.69 287 SER A O 1
ATOM 2250 N N . ARG A 1 288 ? -8.010 -9.058 -3.598 1.00 94.19 288 ARG A N 1
ATOM 2251 C CA . ARG A 1 288 ? -8.848 -8.142 -4.380 1.00 94.19 288 ARG A CA 1
ATOM 2252 C C . ARG A 1 288 ? -8.634 -6.703 -3.923 1.00 94.19 288 ARG A C 1
ATOM 2254 O O . ARG A 1 288 ? -8.838 -6.384 -2.756 1.00 94.19 288 ARG A O 1
ATOM 2261 N N . ILE A 1 289 ? -8.228 -5.834 -4.845 1.00 96.81 289 ILE A N 1
ATOM 2262 C CA . ILE A 1 289 ? -8.053 -4.397 -4.603 1.00 96.81 289 ILE A CA 1
ATOM 2263 C C . ILE A 1 289 ? -8.994 -3.664 -5.553 1.00 96.81 289 ILE A C 1
ATOM 2265 O O . ILE A 1 289 ? -8.711 -3.595 -6.746 1.00 96.81 289 ILE A O 1
ATOM 2269 N N . ILE A 1 290 ? -10.093 -3.149 -5.010 1.00 96.94 290 ILE A N 1
ATOM 2270 C CA . ILE A 1 290 ? -11.067 -2.313 -5.704 1.00 96.94 290 ILE A CA 1
ATOM 2271 C C . ILE A 1 290 ? -10.522 -0.881 -5.676 1.00 96.94 290 ILE A C 1
ATOM 2273 O O . ILE A 1 290 ? -10.362 -0.308 -4.596 1.00 96.94 290 ILE A O 1
ATOM 2277 N N . SER A 1 291 ? -10.193 -0.327 -6.844 1.00 95.25 291 SER A N 1
ATOM 2278 C CA . SER A 1 291 ? -9.629 1.019 -7.003 1.00 95.25 291 SER A CA 1
ATOM 2279 C C . SER A 1 291 ? -10.434 1.869 -7.990 1.00 95.25 291 SER A C 1
ATOM 2281 O O . SER A 1 291 ? -11.429 1.423 -8.553 1.00 95.25 291 SER A O 1
ATOM 2283 N N . ASP A 1 292 ? -9.982 3.094 -8.256 1.00 91.94 292 ASP A N 1
ATOM 2284 C CA . ASP A 1 292 ? -10.538 4.003 -9.269 1.00 91.94 292 ASP A CA 1
ATOM 2285 C C . ASP A 1 292 ? -10.938 3.347 -10.610 1.00 91.94 292 ASP A C 1
ATOM 2287 O O . ASP A 1 292 ? -11.883 3.786 -11.260 1.00 91.94 292 ASP A O 1
ATOM 2291 N N . ARG A 1 293 ? -10.232 2.318 -11.086 1.00 90.50 293 ARG A N 1
ATOM 2292 C CA . ARG A 1 293 ? -10.534 1.654 -12.368 1.00 90.50 293 ARG A CA 1
ATOM 2293 C C . ARG A 1 293 ? -11.767 0.752 -12.315 1.00 90.50 293 ARG A C 1
ATOM 2295 O O . ARG A 1 293 ? -12.307 0.439 -13.371 1.00 90.50 293 ARG A O 1
ATOM 2302 N N . ASP A 1 294 ? -12.219 0.390 -11.121 1.00 95.19 294 ASP A N 1
ATOM 2303 C CA . ASP A 1 294 ? -13.394 -0.452 -10.884 1.00 95.19 294 ASP A CA 1
ATOM 2304 C C . ASP A 1 294 ? -14.697 0.355 -10.774 1.00 95.19 294 ASP A C 1
ATOM 2306 O O . ASP A 1 294 ? -15.774 -0.224 -10.619 1.00 95.19 294 ASP A O 1
ATOM 2310 N N . PHE A 1 295 ? -14.604 1.686 -10.876 1.00 94.81 295 PHE A N 1
ATOM 2311 C CA . PHE A 1 295 ? -15.740 2.604 -10.879 1.00 94.81 295 PHE A CA 1
ATOM 2312 C C . PHE A 1 295 ? -15.933 3.243 -12.266 1.00 94.81 295 PHE A C 1
ATOM 2314 O O . PHE A 1 295 ? -14.955 3.617 -12.926 1.00 94.81 295 PHE A O 1
ATOM 2321 N N . PRO A 1 296 ? -17.184 3.427 -12.730 1.00 93.06 296 PRO A N 1
ATOM 2322 C CA . PRO A 1 296 ? -17.484 4.163 -13.954 1.00 93.06 296 PRO A CA 1
ATOM 2323 C C . PRO A 1 296 ? -16.902 5.581 -13.947 1.00 93.06 296 PRO A C 1
ATOM 2325 O O . PRO A 1 296 ? -16.930 6.265 -12.929 1.00 93.06 296 PRO A O 1
ATOM 2328 N N . LEU A 1 297 ? -16.469 6.085 -15.110 1.00 88.62 297 LEU A N 1
ATOM 2329 C CA . LEU A 1 297 ? -15.901 7.440 -15.246 1.00 88.62 297 LEU A CA 1
ATOM 2330 C C . LEU A 1 297 ? -16.774 8.538 -14.615 1.00 88.62 297 LEU A C 1
ATOM 2332 O O . LEU A 1 297 ? -16.247 9.455 -13.994 1.00 88.62 297 LEU A O 1
ATOM 2336 N N . ARG A 1 298 ? -18.100 8.414 -14.747 1.00 91.69 298 ARG A N 1
ATOM 2337 C CA . ARG A 1 298 ? -19.098 9.347 -14.198 1.00 91.69 298 ARG A CA 1
ATOM 2338 C C . ARG A 1 298 ? -19.121 9.426 -12.666 1.00 91.69 298 ARG A C 1
ATOM 2340 O O . ARG A 1 298 ? -19.651 10.388 -12.132 1.00 91.69 298 ARG A O 1
ATOM 2347 N N . GLU A 1 299 ? -18.574 8.429 -11.976 1.00 89.88 299 GLU A N 1
ATOM 2348 C CA . GLU A 1 299 ? -18.527 8.349 -10.510 1.00 89.88 299 GLU A CA 1
ATOM 2349 C C . GLU A 1 299 ? -17.165 8.794 -9.950 1.00 89.88 299 GLU A C 1
ATOM 2351 O O . GLU A 1 299 ? -17.014 8.956 -8.743 1.00 89.88 299 GLU A O 1
ATOM 2356 N N . ARG A 1 300 ? -16.181 9.065 -10.821 1.00 86.94 300 ARG A N 1
ATOM 2357 C CA . ARG A 1 300 ? -14.806 9.462 -10.467 1.00 86.94 300 ARG A CA 1
ATOM 2358 C C . ARG A 1 300 ? -14.575 10.950 -10.693 1.00 86.94 300 ARG A C 1
ATOM 2360 O O . ARG A 1 300 ? -13.668 11.354 -11.421 1.00 86.94 300 ARG A O 1
ATOM 2367 N N . LEU A 1 301 ? -15.470 11.756 -10.137 1.00 83.12 301 LEU A N 1
ATOM 2368 C CA . LEU A 1 301 ? -15.504 13.198 -10.381 1.00 83.12 301 LEU A CA 1
ATOM 2369 C C . LEU A 1 301 ? -14.476 13.962 -9.539 1.00 83.12 301 LEU A C 1
ATOM 2371 O O . LEU A 1 301 ? -14.114 15.085 -9.888 1.00 83.12 301 LEU A O 1
ATOM 2375 N N . SER A 1 302 ? -13.974 13.359 -8.458 1.00 86.94 302 SER A N 1
ATOM 2376 C CA . SER A 1 302 ? -12.903 13.943 -7.656 1.00 86.94 302 SER A CA 1
ATOM 2377 C C . SER A 1 302 ? -11.542 13.735 -8.320 1.00 86.94 302 SER A C 1
ATOM 2379 O O . SER A 1 302 ? -11.272 12.715 -8.957 1.00 86.94 302 SER A O 1
ATOM 2381 N N . LYS A 1 303 ? -10.620 14.675 -8.077 1.00 85.12 303 LYS A N 1
ATOM 2382 C CA . LYS A 1 303 ? -9.191 14.524 -8.403 1.00 85.12 303 LYS A CA 1
ATOM 2383 C C . LYS A 1 303 ? -8.598 13.240 -7.806 1.00 85.12 303 LYS A C 1
ATOM 2385 O O . LYS A 1 303 ? -7.651 12.690 -8.369 1.00 85.12 303 LYS A O 1
ATOM 2390 N N . TRP A 1 304 ? -9.144 12.791 -6.679 1.00 87.38 304 TRP A N 1
ATOM 2391 C CA . TRP A 1 304 ? -8.712 11.599 -5.955 1.00 87.38 304 TRP A CA 1
ATOM 2392 C C . TRP A 1 304 ? -9.537 10.350 -6.276 1.00 87.38 304 TRP A C 1
ATOM 2394 O O . TRP A 1 304 ? -9.288 9.317 -5.671 1.00 87.38 304 TRP A O 1
ATOM 2404 N N . GLY A 1 305 ? -10.451 10.410 -7.251 1.00 91.50 305 GLY A N 1
ATOM 2405 C CA . GLY A 1 305 ? -11.213 9.259 -7.735 1.00 91.50 305 GLY A CA 1
ATOM 2406 C C . GLY A 1 305 ? -12.686 9.280 -7.328 1.00 91.50 305 GLY A C 1
ATOM 2407 O O . GLY A 1 305 ? -13.346 10.317 -7.426 1.00 91.50 305 GLY A O 1
ATOM 2408 N N . ALA A 1 306 ? -13.230 8.120 -6.963 1.00 95.00 306 ALA A N 1
ATOM 2409 C CA . ALA A 1 306 ? -14.621 7.998 -6.534 1.00 95.00 306 ALA A CA 1
ATOM 2410 C C . ALA A 1 306 ? -14.842 8.618 -5.144 1.00 95.00 306 ALA A C 1
ATOM 2412 O O . ALA A 1 306 ? -13.987 8.513 -4.266 1.00 95.00 306 ALA A O 1
ATOM 2413 N N . HIS A 1 307 ? -15.998 9.255 -4.946 1.00 95.38 307 HIS A N 1
ATOM 2414 C CA . HIS A 1 307 ? -16.385 9.798 -3.641 1.00 95.38 307 HIS A CA 1
ATOM 2415 C C . HIS A 1 307 ? -16.648 8.683 -2.624 1.00 95.38 307 HIS A C 1
ATOM 2417 O O . HIS A 1 307 ? -17.129 7.609 -2.986 1.00 95.38 307 HIS A O 1
ATOM 2423 N N . ASP A 1 308 ? -16.422 8.969 -1.342 1.00 96.38 308 ASP A N 1
ATOM 2424 C CA . ASP A 1 308 ? -16.451 7.955 -0.280 1.00 96.38 308 ASP A CA 1
ATOM 2425 C C . ASP A 1 308 ? -17.788 7.209 -0.233 1.00 96.38 308 ASP A C 1
ATOM 2427 O O . ASP A 1 308 ? -17.803 5.985 -0.143 1.00 96.38 308 ASP A O 1
ATOM 2431 N N . HIS A 1 309 ? -18.916 7.915 -0.381 1.00 95.94 309 HIS A N 1
ATOM 2432 C CA . HIS A 1 309 ? -20.244 7.291 -0.373 1.00 95.94 309 HIS A CA 1
ATOM 2433 C C . HIS A 1 309 ? -20.429 6.244 -1.487 1.00 95.94 309 HIS A C 1
ATOM 2435 O O . HIS A 1 309 ? -21.130 5.256 -1.276 1.00 95.94 309 HIS A O 1
ATOM 2441 N N . ILE A 1 310 ? -19.779 6.412 -2.645 1.00 97.06 310 ILE A N 1
ATOM 2442 C CA . ILE A 1 310 ? -19.801 5.435 -3.743 1.00 97.06 310 ILE A CA 1
ATOM 2443 C C . ILE A 1 310 ? -18.987 4.196 -3.361 1.00 97.06 310 ILE A C 1
ATOM 2445 O O . ILE A 1 310 ? -19.438 3.069 -3.561 1.00 97.06 310 ILE A O 1
ATOM 2449 N N . VAL A 1 311 ? -17.812 4.393 -2.757 1.00 97.69 311 VAL A N 1
ATOM 2450 C CA . VAL A 1 311 ? -16.944 3.294 -2.305 1.00 97.69 311 VAL A CA 1
ATOM 2451 C C . VAL A 1 311 ? -17.611 2.499 -1.178 1.00 97.69 311 VAL A C 1
ATOM 2453 O O . VAL A 1 311 ? -17.619 1.271 -1.222 1.00 97.69 311 VAL A O 1
ATOM 2456 N N . PHE A 1 312 ? -18.240 3.177 -0.212 1.00 97.62 312 PHE A N 1
ATOM 2457 C CA . PHE A 1 312 ? -19.030 2.533 0.842 1.00 97.62 312 PHE A CA 1
ATOM 2458 C C . PHE A 1 312 ? -20.237 1.782 0.274 1.00 97.62 312 PHE A C 1
ATOM 2460 O O . PHE A 1 312 ? -20.474 0.644 0.668 1.00 97.62 312 PHE A O 1
ATOM 2467 N N . SER A 1 313 ? -20.963 2.367 -0.685 1.00 97.12 313 SER A N 1
ATOM 2468 C CA . SER A 1 313 ? -22.087 1.684 -1.346 1.00 97.12 313 SER A CA 1
ATOM 2469 C C . SER A 1 313 ? -21.626 0.409 -2.052 1.00 97.12 313 SER A C 1
ATOM 2471 O O . SER A 1 313 ? -22.285 -0.626 -1.967 1.00 97.12 313 SER A O 1
ATOM 2473 N N . ARG A 1 314 ? -20.453 0.453 -2.696 1.00 96.75 314 ARG A N 1
ATOM 2474 C CA . ARG A 1 314 ? -19.845 -0.730 -3.304 1.00 96.75 314 ARG A CA 1
ATOM 2475 C C . ARG A 1 314 ? -19.464 -1.785 -2.264 1.00 96.75 314 ARG A C 1
ATOM 2477 O O . ARG A 1 314 ? -19.763 -2.953 -2.479 1.00 96.75 314 ARG A O 1
ATOM 2484 N N . LEU A 1 315 ? -18.853 -1.391 -1.144 1.00 97.00 315 LEU A N 1
ATOM 2485 C CA . LEU A 1 315 ? -18.535 -2.310 -0.046 1.00 97.00 315 LEU A CA 1
ATOM 2486 C C . LEU A 1 315 ? -19.793 -3.006 0.491 1.00 97.00 315 LEU A C 1
ATOM 2488 O O . LEU A 1 315 ? -19.772 -4.217 0.680 1.00 97.00 315 LEU A O 1
ATOM 2492 N N . VAL A 1 316 ? -20.880 -2.261 0.718 1.00 96.38 316 VAL A N 1
ATOM 2493 C CA . VAL A 1 316 ? -22.157 -2.820 1.193 1.00 96.38 316 VAL A CA 1
ATOM 2494 C C . VAL A 1 316 ? -22.734 -3.803 0.173 1.00 96.38 316 VAL A C 1
ATOM 2496 O O . VAL A 1 316 ? -23.061 -4.926 0.537 1.00 96.38 316 VAL A O 1
ATOM 2499 N N . SER A 1 317 ? -22.761 -3.443 -1.113 1.00 95.75 317 SER A N 1
ATOM 2500 C CA . SER A 1 317 ? -23.228 -4.348 -2.173 1.00 95.75 317 SER A CA 1
ATOM 2501 C C . SER A 1 317 ? -22.387 -5.629 -2.277 1.00 95.75 317 SER A C 1
ATOM 2503 O O . SER A 1 317 ? -22.930 -6.715 -2.495 1.00 95.75 317 SER A O 1
ATOM 2505 N N . ASP A 1 318 ? -21.066 -5.529 -2.112 1.00 94.44 318 ASP A N 1
ATOM 2506 C CA . ASP A 1 318 ? -20.171 -6.689 -2.111 1.00 94.44 318 ASP A CA 1
ATOM 2507 C C . ASP A 1 318 ? -20.330 -7.514 -0.811 1.00 94.44 318 ASP A C 1
ATOM 2509 O O . ASP A 1 318 ? -20.127 -8.721 -0.824 1.00 94.44 318 ASP A O 1
ATOM 2513 N N . LEU A 1 319 ? -20.716 -6.909 0.319 1.00 94.38 319 LEU A N 1
ATOM 2514 C CA . LEU A 1 319 ? -21.053 -7.626 1.560 1.00 94.38 319 LEU A CA 1
ATOM 2515 C C . LEU A 1 319 ? -22.377 -8.395 1.461 1.00 94.38 319 LEU A C 1
ATOM 2517 O O . LEU A 1 319 ? -22.468 -9.498 1.983 1.00 94.38 319 LEU A O 1
ATOM 2521 N N . GLU A 1 320 ? -23.385 -7.840 0.789 1.00 92.81 320 GLU A N 1
ATOM 2522 C CA . GLU A 1 320 ? -24.691 -8.492 0.606 1.00 92.81 320 GLU A CA 1
ATOM 2523 C C . GLU A 1 320 ? -24.640 -9.672 -0.376 1.00 92.81 320 GLU A C 1
ATOM 2525 O O . GLU A 1 320 ? -25.464 -10.583 -0.304 1.00 92.81 320 GLU A O 1
ATOM 2530 N N . SER A 1 321 ? -23.683 -9.656 -1.308 1.00 88.94 321 SER A N 1
ATOM 2531 C CA . SER A 1 321 ? -23.558 -10.664 -2.368 1.00 88.94 321 SER A CA 1
ATOM 2532 C C . SER A 1 321 ? -22.520 -11.754 -2.088 1.00 88.94 321 SER A C 1
ATOM 2534 O O . SER A 1 321 ? -22.562 -12.812 -2.721 1.00 88.94 321 SER A O 1
ATOM 2536 N N . GLU A 1 322 ? -21.588 -11.539 -1.158 1.00 81.81 322 GLU A N 1
ATOM 2537 C CA . GLU A 1 322 ? -20.525 -12.497 -0.855 1.00 81.81 322 GLU A CA 1
ATOM 2538 C C . GLU A 1 322 ? -20.886 -13.429 0.309 1.00 81.81 322 GLU A C 1
ATOM 2540 O O . GLU A 1 322 ? -21.296 -13.002 1.380 1.00 81.81 322 GLU A O 1
ATOM 2545 N N . LEU A 1 323 ? -20.648 -14.730 0.112 1.00 70.38 323 LEU A N 1
ATOM 2546 C CA . LEU A 1 323 ? -20.894 -15.782 1.111 1.00 70.38 323 LEU A CA 1
ATOM 2547 C C . LEU A 1 323 ? -19.606 -16.294 1.782 1.00 70.38 323 LEU A C 1
ATOM 2549 O O . LEU A 1 323 ? -19.645 -17.250 2.556 1.00 70.38 323 LEU A O 1
ATOM 2553 N N . ARG A 1 324 ? -18.437 -15.738 1.431 1.00 85.56 324 ARG A N 1
ATOM 2554 C CA . ARG A 1 324 ? -17.145 -16.293 1.851 1.00 85.56 324 ARG A CA 1
ATOM 2555 C C . ARG A 1 324 ? -16.687 -15.676 3.167 1.00 85.56 324 ARG A C 1
ATOM 2557 O O . ARG A 1 324 ? -16.087 -14.607 3.191 1.00 85.56 324 ARG A O 1
ATOM 2564 N N . GLU A 1 325 ? -16.923 -16.414 4.241 1.00 90.56 325 GLU A N 1
ATOM 2565 C CA . GLU A 1 325 ? -16.472 -16.084 5.589 1.00 90.56 325 GLU A CA 1
ATOM 2566 C C . GLU A 1 325 ? -15.393 -17.071 6.086 1.00 90.56 325 GLU A C 1
ATOM 2568 O O . GLU A 1 325 ? -15.376 -18.235 5.673 1.00 90.56 325 GLU A O 1
ATOM 2573 N N . PRO A 1 326 ? -14.486 -16.636 6.980 1.00 94.94 326 PRO A N 1
ATOM 2574 C CA . PRO A 1 326 ? -14.364 -15.269 7.477 1.00 94.94 326 PRO A CA 1
ATOM 2575 C C . PRO A 1 326 ? -13.598 -14.361 6.502 1.00 94.94 326 PRO A C 1
ATOM 2577 O O . PRO A 1 326 ? -12.774 -14.828 5.711 1.00 94.94 326 PRO A O 1
ATOM 2580 N N . PHE A 1 327 ? -13.830 -13.052 6.587 1.00 96.06 327 PHE A N 1
ATOM 2581 C CA . PHE A 1 327 ? -13.144 -12.060 5.757 1.00 96.06 327 PHE A CA 1
ATOM 2582 C C . PHE A 1 327 ? -12.499 -10.932 6.565 1.00 96.06 327 PHE A C 1
ATOM 2584 O O . PHE A 1 327 ? -12.878 -10.632 7.698 1.00 96.06 327 PHE A O 1
ATOM 2591 N N . MET A 1 328 ? -11.520 -10.282 5.942 1.00 97.06 328 MET A N 1
ATOM 2592 C CA . MET A 1 328 ? -11.001 -8.978 6.327 1.00 97.06 328 MET A CA 1
ATOM 2593 C C . MET A 1 328 ? -11.204 -8.016 5.155 1.00 97.06 328 MET A C 1
ATOM 2595 O O . MET A 1 328 ? -10.571 -8.158 4.107 1.00 97.06 328 MET A O 1
ATOM 2599 N N . LYS A 1 329 ? -12.059 -7.011 5.340 1.00 97.62 329 LYS A N 1
ATOM 2600 C CA . LYS A 1 329 ? -12.257 -5.936 4.362 1.00 97.62 329 LYS A CA 1
ATOM 2601 C C . LYS A 1 329 ? -11.679 -4.640 4.912 1.00 97.62 329 LYS A C 1
ATOM 2603 O O . LYS A 1 329 ? -11.915 -4.286 6.062 1.00 97.62 329 LYS A O 1
ATOM 2608 N N . VAL A 1 330 ? -10.907 -3.933 4.100 1.00 98.19 330 VAL A N 1
ATOM 2609 C CA . VAL A 1 330 ? -10.389 -2.605 4.439 1.00 98.19 330 VAL A CA 1
ATOM 2610 C C . VAL A 1 330 ? -10.993 -1.604 3.478 1.00 98.19 330 VAL A C 1
ATOM 2612 O O . VAL A 1 330 ? -10.908 -1.802 2.271 1.00 98.19 330 VAL A O 1
ATOM 2615 N N . ILE A 1 331 ? -11.572 -0.529 3.994 1.00 98.19 331 ILE A N 1
ATOM 2616 C CA . ILE A 1 331 ? -12.001 0.619 3.202 1.00 98.19 331 ILE A CA 1
ATOM 2617 C C . ILE A 1 331 ? -11.204 1.846 3.619 1.00 98.19 331 ILE A C 1
ATOM 2619 O O . ILE A 1 331 ? -11.079 2.142 4.805 1.00 98.19 331 ILE A O 1
ATOM 2623 N N . GLN A 1 332 ? -10.649 2.544 2.634 1.00 97.56 332 GLN A N 1
ATOM 2624 C CA . GLN A 1 332 ? -9.908 3.784 2.820 1.00 97.56 332 GLN A CA 1
ATOM 2625 C C . GLN A 1 332 ? -10.644 4.925 2.119 1.00 97.56 332 GLN A C 1
ATOM 2627 O O . GLN A 1 332 ? -10.937 4.830 0.924 1.00 97.56 332 GLN A O 1
ATOM 2632 N N . THR A 1 333 ? -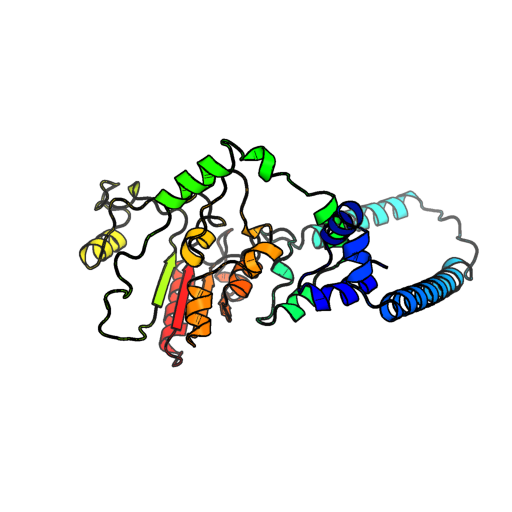10.914 6.007 2.848 1.00 96.31 333 THR A N 1
ATOM 2633 C CA . THR A 1 333 ? -11.550 7.205 2.285 1.00 96.31 333 THR A CA 1
ATOM 2634 C C . THR A 1 333 ? -10.570 8.064 1.478 1.00 96.31 333 THR A C 1
ATOM 2636 O O . THR A 1 333 ? -9.350 7.904 1.567 1.00 96.31 333 THR A O 1
ATOM 2639 N N . SER A 1 334 ? -11.095 8.953 0.633 1.00 92.12 334 SER A N 1
ATOM 2640 C CA . SER A 1 334 ? -10.289 9.810 -0.253 1.00 92.12 334 SER A CA 1
ATOM 2641 C C . SER A 1 334 ? -10.925 11.158 -0.616 1.00 92.12 334 SER A C 1
ATOM 2643 O O . SER A 1 334 ? -10.375 11.858 -1.471 1.00 92.12 334 SER A O 1
ATOM 2645 N N . SER A 1 335 ? -12.095 11.488 -0.055 1.00 85.62 335 SER A N 1
ATOM 2646 C CA . SER A 1 335 ? -12.879 12.673 -0.450 1.00 85.62 335 SER A CA 1
ATOM 2647 C C . SER A 1 335 ? -12.335 14.000 0.062 1.00 85.62 335 SER A C 1
ATOM 2649 O O . SER A 1 335 ? -11.730 14.030 1.156 1.00 85.62 335 SER A O 1
#

Nearest PDB structures (foldseek):
  3lxq-assembly2_B  TM=9.213E-01  e=5.450E-10  Vibrio parahaemolyticus
  4uop-assembly1_A  TM=8.569E-01  e=6.716E-07  Listeria monocytogenes EGD-e
  2w8d-assembly1_A  TM=8.293E-01  e=1.411E-06  Bacillus subtilis
  4uor-assembly1_A  TM=7.643E-01  e=2.966E-06  Listeria monocytogenes EGD-e
  2w5r-assembly1_A  TM=8.196E-01  e=5.045E-04  Staphylococcus aureus

pLDDT: mean 86.73, std 9.83, range [56.38, 98.25]

InterPro domains:
  IPR000917 Sulfatase, N-terminal [PF00884] (173-334)
  IPR017850 Alkaline-phosphatase-like, core domain superfamily [G3DSA:3.40.720.10] (168-335)
  IPR017850 Alkaline-phosphatase-like, core domain superfamily [SSF53649] (172-332)
  IPR050448 OpgB/LTA synthase bacterial cell wall biosynthesis [PTHR47371] (2-335)

Mean predicted aligned error: 9.1 Å

Radius of gyration: 26.03 Å; Cα contacts (8 Å, |Δi|>4): 358; chains: 1; bounding box: 60×46×79 Å